Protein AF-A0AAU0UB97-F1 (afdb_monomer)

Mean predicted aligned error: 8.9 Å

Solvent-accessible surface area (backbone atoms only — not comparable to full-atom values): 19562 Å² total; per-residue (Å²): 111,82,66,63,48,78,45,74,40,61,61,58,90,87,72,53,62,59,34,32,37,32,44,29,44,50,88,36,72,49,80,72,42,66,42,48,71,86,33,61,95,38,73,59,40,49,73,48,75,48,47,50,71,56,48,62,72,47,52,70,39,83,34,47,35,35,41,37,36,25,48,97,84,44,81,77,49,66,53,75,77,44,80,42,80,45,78,84,65,42,38,34,43,64,57,91,59,76,65,52,78,47,26,81,66,46,61,45,52,43,38,32,53,64,51,94,59,90,81,73,52,76,31,38,28,45,51,73,20,44,82,36,45,33,45,33,38,37,67,58,53,74,54,56,49,63,64,27,32,40,35,37,28,57,53,88,48,88,71,54,58,74,46,72,36,44,66,66,51,58,76,66,61,53,65,43,77,42,82,42,53,29,77,65,60,54,70,76,56,55,90,56,64,36,45,28,33,38,35,27,36,33,90,94,49,94,43,66,28,26,33,41,72,26,68,27,45,47,31,48,46,64,64,22,44,21,18,78,84,40,36,68,50,46,38,62,79,36,38,46,102,82,40,34,36,40,82,77,42,38,96,80,71,58,85,71,44,47,47,42,34,36,71,63,50,46,76,66,50,72,70,25,38,38,40,40,42,38,41,19,15,57,23,81,68,75,60,59,76,35,72,74,18,48,49,76,50,76,48,68,38,44,80,71,28,66,80,68,20,51,78,46,77,44,53,36,65,30,54,54,64,31,36,48,14,24,35,38,36,34,40,35,35,38,52,99,74,41,66,33,63,33,38,73,24,76,35,36,34,44,49,67,75,79,73,82,79,131

Sequence (358 aa):
MTPMVRVDIPAYTHAEAGDAITLLWGSVALPEYRLTAAELGQAVLFSMAVAYPSLVQAGDGKIEVRYEVRREGQLLATSPSLEVQVFLTVPGPQDDSPHTLINEALAAPVIKGRSDNANRQDNVLDEDDYLLSADTVIAWRGGFKRCDLINLFWGASTVPVVRPINQNDVDTATDLLICLPNRVITAEGVCKPVSVRYTVTHAGNPNTSYSPSQPVKLVSKGQLPGGETGLGAPLFIQANAYCTLEPAGSPDGSPNGTAVHINPYRNMQVGDVIQLSFTGFDAMSGGDPVVAASDRQEQVVSDNDLLKGCRFMIAHTCLMAIQRGRAEARYEVINTHGQASSLKAGTYVDMRTPAPGC

Nearest PDB structures (foldseek):
  5uv8-assembly1_A  TM=3.388E-01  e=2.579E-04  Homo sapiens
  6nmy-assembly1_F  TM=3.466E-01  e=1.394E-03  Homo sapiens
  6nmy-assembly2_M  TM=3.525E-01  e=1.633E-03  Homo sapiens
  1adq-assembly1_A  TM=3.099E-01  e=5.898E-02  Homo sapiens
  5tz8-assembly1_B  TM=2.195E-01  e=2.674E-02  Staphylococcus aureus

Secondary structure (DSSP, 8-state):
---EEEEEEE--TT--TT-EEEEEETTEEPPPEE--TTTTTSSEEEEEEEEHHHHHHH-SEEEEEEEEEEETTEEEEEPPPEEEEE----SSS--S-TTSSS-TTSPPPEEE--SSSS---TTEE-TTTTTS-EEEEE---TT--TT-EEEEEETT-SS-EEEE--HHHHHH--PEEEEE-HHHHGGG-SSSPEEEEEEEE-TT----EEPPPEEEEE--GGGSTTGGG-BPPPEETT--TTSEE-TT--TT---S-EEEEE---TT--TT-EEEEEEEEESSSSS--EEEEEEEEEEEE--TTHHHH-EEEEE-HHHHHHHSEEEEEEEEEEE-SS-EEEBPPEEEEEE-PPPPPP-

pLDDT: mean 90.78, std 10.5, range [34.88, 98.56]

Foldseek 3Di:
DFDKDKDFAFDDPPDDFQKWKWKDWAPDIDDIDTFHPVLPPDRTSDIDIHTPVSVVVNPAAWIWIKMFIDHPNHTPDIGDTDIDGGDQAAQFDGQPCVVDLARAQWAAKWKFFDAPDPDTDIQEQAARRLQFKIKIKTAFGPRHDAQKWKFKDKAPDPHGQIDGDHPVCVVVSGIDIGTGGSVRSPPVDQPFFIWMWIWIDHPPRPHIHTHDIDTHHYYHQQQAWQGPNFAEAWDFPQQPPQQEDECCSDPVSDNWATKTWGAQGRNDDFFKKKKKWKWAALAAPDHDTQPQLIDIDIDGDDPVCNHGNDIDGRGSRSLVSSQWYKMKMWMKIADPRGIGIYDIDMGTGHYDDPDPDD

Radius of gyration: 37.66 Å; Cα contacts (8 Å, |Δi|>4): 835; chains: 1; bounding box: 81×35×120 Å

Structure (mmCIF, N/CA/C/O backbone):
data_AF-A0AAU0UB97-F1
#
_entry.id   AF-A0AAU0UB97-F1
#
loop_
_atom_site.group_PDB
_atom_site.id
_atom_site.type_symbol
_atom_site.label_atom_id
_atom_site.label_alt_id
_atom_site.label_comp_id
_atom_site.label_asym_id
_atom_site.label_entity_id
_atom_site.label_seq_id
_atom_site.pdbx_PDB_ins_code
_atom_site.Cartn_x
_atom_site.Cartn_y
_atom_site.Cartn_z
_atom_site.occupancy
_atom_site.B_iso_or_equiv
_atom_site.auth_seq_id
_atom_site.auth_comp_id
_atom_site.auth_asym_id
_atom_site.auth_atom_id
_atom_site.pdbx_PDB_model_num
ATOM 1 N N . MET A 1 1 ? -15.046 13.504 21.225 1.00 46.84 1 MET A N 1
ATOM 2 C CA . MET A 1 1 ? -16.070 13.257 22.266 1.00 46.84 1 MET A CA 1
ATOM 3 C C . MET A 1 1 ? -15.514 12.192 23.191 1.00 46.84 1 MET A C 1
ATOM 5 O O . MET A 1 1 ? -14.943 11.235 22.689 1.00 46.84 1 MET A O 1
ATOM 9 N N . THR A 1 2 ? -15.602 12.368 24.506 1.00 59.00 2 THR A N 1
ATOM 10 C CA . THR A 1 2 ? -15.169 11.335 25.460 1.00 59.00 2 THR A CA 1
ATOM 11 C C . THR A 1 2 ? -16.243 10.245 25.518 1.00 59.00 2 THR A C 1
ATOM 13 O O . THR A 1 2 ? -17.420 10.604 25.623 1.00 59.00 2 THR A O 1
ATOM 16 N N . PRO A 1 3 ? -15.893 8.950 25.427 1.00 68.44 3 PRO A N 1
ATOM 17 C CA . PRO A 1 3 ? -16.876 7.879 25.546 1.00 68.44 3 PRO A CA 1
ATOM 18 C C . PRO A 1 3 ? -17.601 7.966 26.898 1.00 68.44 3 PRO A C 1
ATOM 20 O O . PRO A 1 3 ? -16.989 8.231 27.935 1.00 68.44 3 PRO A O 1
ATOM 23 N N . MET A 1 4 ? -18.921 7.786 26.878 1.00 81.25 4 MET A N 1
ATOM 24 C CA . MET A 1 4 ? -19.778 7.803 28.064 1.00 81.25 4 MET A CA 1
ATOM 25 C C . MET A 1 4 ? -20.825 6.700 27.961 1.00 81.25 4 MET A C 1
ATOM 27 O O . MET A 1 4 ? -21.305 6.399 26.867 1.00 81.25 4 MET A O 1
ATOM 31 N N . VAL A 1 5 ? -21.192 6.122 29.101 1.00 89.38 5 VAL A N 1
ATOM 32 C CA . VAL A 1 5 ? -22.284 5.147 29.181 1.00 89.38 5 VAL A CA 1
ATOM 33 C C . VAL A 1 5 ? -23.514 5.845 29.732 1.00 89.38 5 VAL A C 1
ATOM 35 O O . VAL A 1 5 ? -23.455 6.474 30.785 1.00 89.38 5 VAL A O 1
ATOM 38 N N . ARG A 1 6 ? -24.636 5.741 29.024 1.00 92.38 6 ARG A N 1
ATOM 39 C CA . ARG A 1 6 ? -25.922 6.242 29.505 1.00 92.38 6 ARG A CA 1
ATOM 40 C C . ARG A 1 6 ? -26.617 5.158 30.328 1.00 92.38 6 ARG A C 1
ATOM 42 O O . ARG A 1 6 ? -26.777 4.039 29.847 1.00 92.38 6 ARG A O 1
ATOM 49 N N . VAL A 1 7 ? -27.051 5.509 31.533 1.00 93.50 7 VAL A N 1
ATOM 50 C CA . VAL A 1 7 ? -27.834 4.655 32.430 1.00 93.50 7 VAL A CA 1
ATOM 51 C C . VAL A 1 7 ? -29.180 5.316 32.682 1.00 93.50 7 VAL A C 1
ATOM 53 O O . VAL A 1 7 ? -29.240 6.429 33.201 1.00 93.50 7 VAL A O 1
ATOM 56 N N . ASP A 1 8 ? -30.253 4.630 32.309 1.00 94.06 8 ASP A N 1
ATOM 57 C CA . ASP A 1 8 ? -31.618 5.118 32.481 1.00 94.06 8 ASP A CA 1
ATOM 58 C C . ASP A 1 8 ? -32.194 4.618 33.805 1.00 94.06 8 ASP A C 1
ATOM 60 O O . ASP A 1 8 ? -32.169 3.421 34.095 1.00 94.06 8 ASP A O 1
ATOM 64 N N . ILE A 1 9 ? -32.715 5.547 34.605 1.00 92.88 9 ILE A N 1
ATOM 65 C CA . ILE A 1 9 ? -33.385 5.253 35.867 1.00 92.88 9 ILE A CA 1
ATOM 66 C C . ILE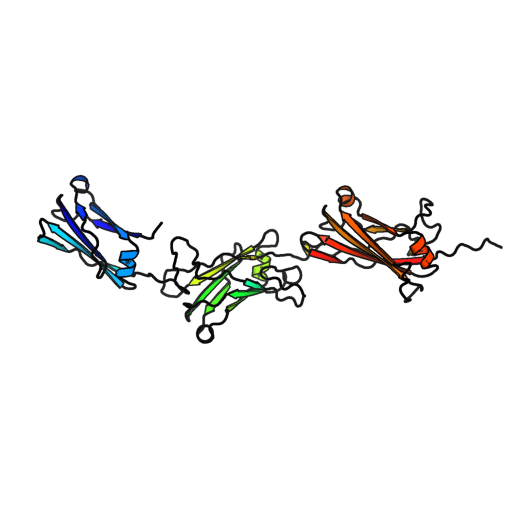 A 1 9 ? -34.895 5.194 35.602 1.00 92.88 9 ILE A C 1
ATOM 68 O O . ILE A 1 9 ? -35.497 6.217 35.252 1.00 92.88 9 ILE A O 1
ATOM 72 N N . PRO A 1 10 ? -35.527 4.014 35.729 1.00 93.62 10 PRO A N 1
ATOM 73 C CA . PRO A 1 10 ? -36.952 3.870 35.471 1.00 93.62 10 PRO A CA 1
ATOM 74 C C . PRO A 1 10 ? -37.792 4.524 36.573 1.00 93.62 10 PRO A C 1
ATOM 76 O O . PRO A 1 10 ? -37.318 4.767 37.686 1.00 93.62 10 PRO A O 1
ATOM 79 N N . ALA A 1 11 ? -39.072 4.756 36.278 1.00 91.19 11 ALA A N 1
ATOM 80 C CA . ALA A 1 11 ? -40.049 5.100 37.303 1.00 91.19 11 ALA A CA 1
ATOM 81 C C . ALA A 1 11 ? -40.084 4.051 38.418 1.00 91.19 11 ALA A C 1
ATOM 83 O O . ALA A 1 11 ? -40.103 2.846 38.159 1.00 91.19 11 ALA A O 1
ATOM 84 N N . TYR A 1 12 ? -40.139 4.521 39.661 1.00 89.94 12 TYR A N 1
ATOM 85 C CA . TYR A 1 12 ? -40.284 3.679 40.841 1.00 89.94 12 TYR A CA 1
ATOM 86 C C . TYR A 1 12 ? -41.446 4.157 41.711 1.00 89.94 12 TYR A C 1
ATOM 88 O O . TYR A 1 12 ? -41.900 5.302 41.635 1.00 89.94 12 TYR A O 1
ATOM 96 N N . THR A 1 13 ? -41.968 3.244 42.525 1.00 87.94 13 THR A N 1
ATOM 97 C CA . THR A 1 13 ? -43.124 3.504 43.383 1.00 87.94 13 THR A CA 1
ATOM 98 C C . THR A 1 13 ? -42.812 4.618 44.381 1.00 87.94 13 THR A C 1
ATOM 100 O O . THR A 1 13 ? -41.771 4.585 45.029 1.00 87.94 13 THR A O 1
ATOM 103 N N . HIS A 1 14 ? -43.732 5.575 44.532 1.00 89.06 14 HIS A N 1
ATOM 104 C CA . HIS A 1 14 ? -43.593 6.727 45.437 1.00 89.06 14 HIS A CA 1
ATOM 105 C C . HIS A 1 14 ? -42.415 7.671 45.121 1.00 89.06 14 HIS A C 1
ATOM 107 O O . HIS A 1 14 ? -41.927 8.358 46.020 1.00 89.06 14 HIS A O 1
ATOM 113 N N . ALA A 1 15 ? -41.973 7.725 43.858 1.00 91.19 15 ALA A N 1
ATOM 114 C CA . ALA A 1 15 ? -41.027 8.741 43.406 1.00 91.19 15 ALA A CA 1
ATOM 115 C C . ALA A 1 15 ? -41.579 10.154 43.647 1.00 91.19 15 ALA A C 1
ATOM 117 O O . ALA A 1 15 ? -42.704 10.464 43.245 1.00 91.19 15 ALA A O 1
ATOM 118 N N . GLU A 1 16 ? -40.778 11.012 44.277 1.00 93.50 16 GLU A N 1
ATOM 119 C CA . GLU A 1 16 ? -41.124 12.410 44.537 1.00 93.50 16 GLU A CA 1
ATOM 120 C C . GLU A 1 16 ? -39.994 13.354 44.124 1.00 93.50 16 GLU A C 1
ATOM 122 O O . GLU A 1 16 ? -38.816 12.994 44.074 1.00 93.50 16 GLU A O 1
ATOM 127 N N . ALA A 1 17 ? -40.365 14.602 43.835 1.00 93.25 17 ALA A N 1
ATOM 128 C CA . ALA A 1 17 ? -39.394 15.649 43.565 1.00 93.25 17 ALA A CA 1
ATOM 129 C C . ALA A 1 17 ? -38.537 15.887 44.818 1.00 93.25 17 ALA A C 1
ATOM 131 O O . ALA A 1 17 ? -39.060 16.026 45.921 1.00 93.25 17 ALA A O 1
ATOM 132 N N . GLY A 1 18 ? -37.220 15.961 44.636 1.00 92.94 18 GLY A N 1
ATOM 133 C CA . GLY A 1 18 ? -36.245 16.082 45.717 1.00 92.94 18 GLY A CA 1
ATOM 134 C C . GLY A 1 18 ? -35.620 14.760 46.165 1.00 92.94 18 GLY A C 1
ATOM 135 O O . GLY A 1 18 ? -34.632 14.810 46.905 1.00 92.94 18 GLY A O 1
ATOM 136 N N . ASP A 1 19 ? -36.121 13.612 45.690 1.00 95.25 19 ASP A N 1
ATOM 137 C CA . ASP A 1 19 ? -35.450 12.323 45.868 1.00 95.25 19 ASP A CA 1
ATOM 138 C C . ASP A 1 19 ? -34.029 12.383 45.294 1.00 95.25 19 ASP A C 1
ATOM 140 O O . ASP A 1 19 ? -33.804 12.802 44.156 1.00 95.25 19 ASP A O 1
ATOM 144 N N . ALA A 1 20 ? -33.069 11.967 46.110 1.00 95.69 20 ALA A N 1
ATOM 145 C CA . ALA A 1 20 ? -31.654 11.904 45.799 1.00 95.69 20 ALA A CA 1
ATOM 146 C C . ALA A 1 20 ? -31.294 10.506 45.285 1.00 95.69 20 ALA A C 1
ATOM 148 O O . ALA A 1 20 ? -31.381 9.525 46.022 1.00 95.69 20 ALA A O 1
ATOM 149 N N . ILE A 1 21 ? -30.876 10.419 44.027 1.00 95.62 21 ILE A N 1
ATOM 150 C CA . ILE A 1 21 ? -30.473 9.181 43.367 1.00 95.62 21 ILE A CA 1
ATOM 151 C C . ILE A 1 21 ? -28.952 9.145 43.262 1.00 95.62 21 ILE A C 1
ATOM 153 O O . ILE A 1 21 ? -28.336 10.038 42.679 1.00 95.62 21 ILE A O 1
ATOM 157 N N . THR A 1 22 ? -28.348 8.074 43.769 1.00 96.38 22 THR A N 1
ATOM 158 C CA . THR A 1 22 ? -26.915 7.800 43.621 1.00 96.38 22 THR A CA 1
ATOM 159 C C . THR A 1 22 ? -26.734 6.524 42.811 1.00 96.38 22 THR A C 1
ATOM 161 O O . THR A 1 22 ? -27.138 5.450 43.257 1.00 96.38 22 THR A O 1
ATOM 164 N N . LEU A 1 23 ? -26.106 6.624 41.637 1.00 96.38 23 LEU A N 1
ATOM 165 C CA . LEU A 1 23 ? -25.700 5.453 40.859 1.00 96.38 23 LEU A CA 1
ATOM 166 C C . LEU A 1 23 ? -24.385 4.891 41.409 1.00 96.38 23 LEU A C 1
ATOM 168 O O . LEU A 1 23 ? -23.393 5.606 41.540 1.00 96.38 23 LEU A O 1
ATOM 172 N N . LEU A 1 24 ? -24.390 3.597 41.695 1.00 95.69 24 LEU A N 1
ATOM 173 C CA . LEU A 1 24 ? -23.240 2.797 42.082 1.00 95.69 24 LEU A CA 1
ATOM 174 C C . LEU A 1 24 ? -22.812 1.969 40.867 1.00 95.69 24 LEU A C 1
ATOM 176 O O . LEU A 1 24 ? -23.553 1.103 40.403 1.00 95.69 24 LEU A O 1
ATOM 180 N N . TRP A 1 25 ? -21.622 2.252 40.347 1.00 95.50 25 TRP A N 1
ATOM 181 C CA . TRP A 1 25 ? -20.981 1.517 39.263 1.00 95.50 25 TRP A CA 1
ATOM 182 C C . TRP A 1 25 ? -19.794 0.737 39.841 1.00 95.50 25 TRP A C 1
ATOM 184 O O . TRP A 1 25 ? -18.694 1.267 40.011 1.00 95.50 25 TRP A O 1
ATOM 194 N N . GLY A 1 26 ? -20.030 -0.517 40.221 1.00 93.44 26 GLY A N 1
ATOM 195 C CA . GLY A 1 26 ? -19.083 -1.317 40.990 1.00 93.44 26 GLY A CA 1
ATOM 196 C C . GLY A 1 26 ? -18.785 -0.671 42.342 1.00 93.44 26 GLY A C 1
ATOM 197 O O . GLY A 1 26 ? -19.680 -0.449 43.155 1.00 93.44 26 GLY A O 1
ATOM 198 N N . SER A 1 27 ? -17.513 -0.349 42.580 1.00 90.81 27 SER A N 1
ATOM 199 C CA . SER A 1 27 ? -17.057 0.364 43.780 1.00 90.81 27 SER A CA 1
ATOM 200 C C . SER A 1 27 ? -17.180 1.891 43.682 1.00 90.81 27 SER A C 1
ATOM 202 O O . SER A 1 27 ? -16.911 2.586 44.662 1.00 90.81 27 SER A O 1
ATOM 204 N N . VAL A 1 28 ? -17.568 2.429 42.521 1.00 95.31 28 VAL A N 1
ATOM 205 C CA . VAL A 1 28 ? -17.603 3.872 42.258 1.00 95.31 28 VAL A CA 1
ATOM 206 C C . VAL A 1 28 ? -19.017 4.408 42.442 1.00 95.31 28 VAL A C 1
ATOM 208 O O . VAL A 1 28 ? -19.932 4.046 41.707 1.00 95.31 28 VAL A O 1
ATOM 211 N N . ALA A 1 29 ? -19.193 5.317 43.399 1.00 95.31 29 ALA A N 1
ATOM 212 C CA . ALA A 1 29 ? -20.420 6.094 43.538 1.00 95.31 29 ALA A CA 1
ATOM 213 C C . ALA A 1 29 ? -20.332 7.365 42.685 1.00 95.31 29 ALA A C 1
ATOM 215 O O . ALA A 1 29 ? -19.397 8.155 42.830 1.00 95.31 29 ALA A O 1
ATOM 216 N N . LEU A 1 30 ? -21.300 7.563 41.793 1.00 94.81 30 LEU A N 1
ATOM 217 C CA . LEU A 1 30 ? -21.414 8.786 41.005 1.00 94.81 30 LEU A CA 1
ATOM 218 C C . LEU A 1 30 ? -22.011 9.933 41.840 1.00 94.81 30 LEU A C 1
ATOM 220 O O . LEU A 1 30 ? -22.642 9.680 42.870 1.00 94.81 30 LEU A O 1
ATOM 224 N N . PRO A 1 31 ? -21.848 11.198 41.399 1.00 93.44 31 PRO A N 1
ATOM 225 C CA . PRO A 1 31 ? -22.514 12.332 42.027 1.00 93.44 31 PRO A CA 1
ATOM 226 C C . PRO A 1 31 ? -24.026 12.120 42.143 1.00 93.44 31 PRO A C 1
ATOM 228 O O . PRO A 1 31 ? -24.672 11.632 41.215 1.00 93.44 31 PRO A O 1
ATOM 231 N N . GLU A 1 32 ? -24.571 12.509 43.293 1.00 93.81 32 GLU A N 1
ATOM 232 C CA . GLU A 1 32 ? -26.003 12.450 43.571 1.00 93.81 32 GLU A CA 1
ATOM 233 C C . GLU A 1 32 ? -26.780 13.345 42.599 1.00 93.81 32 GLU A C 1
ATOM 235 O O . GLU A 1 32 ? -26.427 14.508 42.382 1.00 93.81 32 GLU A O 1
ATOM 240 N N . TYR A 1 33 ? -27.861 12.806 42.043 1.00 94.38 33 TYR A N 1
ATOM 241 C CA . TYR A 1 33 ? -28.820 13.548 41.238 1.00 94.38 33 TYR A CA 1
ATOM 242 C C . TYR A 1 33 ? -30.126 13.733 42.010 1.00 94.38 33 TYR A C 1
ATOM 244 O O . TYR A 1 33 ? -30.626 12.782 42.604 1.00 94.38 33 TYR A O 1
ATOM 252 N N . ARG A 1 34 ? -30.703 14.938 41.992 1.00 94.69 34 ARG A N 1
ATOM 253 C CA . ARG A 1 34 ? -31.988 15.216 42.650 1.00 94.69 34 ARG A CA 1
ATOM 254 C C . ARG A 1 34 ? -33.101 15.290 41.620 1.00 94.69 34 ARG A C 1
ATOM 256 O O . ARG A 1 34 ? -33.054 16.163 40.758 1.00 94.69 34 ARG A O 1
ATOM 263 N N . LEU A 1 35 ? -34.101 14.420 41.758 1.00 93.50 35 LEU A N 1
ATOM 264 C CA . LEU A 1 35 ? -35.271 14.421 40.884 1.00 93.50 35 LEU A CA 1
ATOM 265 C C . LEU A 1 35 ? -36.023 15.748 40.959 1.00 93.50 35 LEU A C 1
ATOM 267 O O . LEU A 1 35 ? -36.230 16.322 42.031 1.00 93.50 35 LEU A O 1
ATOM 271 N N . THR A 1 36 ? -36.498 16.200 39.811 1.00 93.12 36 THR A N 1
ATOM 272 C CA . THR A 1 36 ? -37.327 17.391 39.660 1.00 93.12 36 THR A CA 1
ATOM 273 C C . THR A 1 36 ? -38.787 17.010 39.425 1.00 93.12 36 THR A C 1
ATOM 275 O O . THR A 1 36 ? -39.111 15.910 38.984 1.00 93.12 36 THR A O 1
ATOM 278 N N . ALA A 1 37 ? -39.710 17.942 39.673 1.00 91.19 37 ALA A N 1
ATOM 279 C CA . ALA A 1 37 ? -41.134 17.694 39.436 1.00 91.19 37 ALA A CA 1
ATOM 280 C C . ALA A 1 37 ? -41.473 17.431 37.953 1.00 91.19 37 ALA A C 1
ATOM 282 O O . ALA A 1 37 ? -42.480 16.792 37.669 1.00 91.19 37 ALA A O 1
ATOM 283 N N . ALA A 1 38 ? -40.643 17.907 37.015 1.00 88.94 38 ALA A N 1
ATOM 284 C CA . ALA A 1 38 ? -40.850 17.737 35.574 1.00 88.94 38 ALA A CA 1
ATOM 285 C C . ALA A 1 38 ? -40.559 16.307 35.076 1.00 88.94 38 ALA A C 1
ATOM 287 O O . ALA A 1 38 ? -41.031 15.908 34.011 1.00 88.94 38 ALA A O 1
ATOM 288 N N . GLU A 1 39 ? -39.778 15.547 35.839 1.00 89.00 39 GLU A N 1
ATOM 289 C CA . GLU A 1 39 ? -39.360 14.180 35.512 1.00 89.00 39 GLU A CA 1
ATOM 290 C C . GLU A 1 39 ? -40.368 13.134 35.995 1.00 89.00 39 GLU A C 1
ATOM 292 O O . GLU A 1 39 ? -40.407 12.010 35.494 1.00 89.00 39 GLU A O 1
ATOM 297 N N . LEU A 1 40 ? -41.227 13.506 36.946 1.00 88.62 40 LEU A N 1
ATOM 298 C CA . LEU A 1 40 ? -42.250 12.626 37.494 1.00 88.62 40 LEU A CA 1
ATOM 299 C C . LEU A 1 40 ? -43.313 12.271 36.444 1.00 88.62 40 LEU A C 1
ATOM 301 O O . LEU A 1 40 ? -43.688 13.077 35.594 1.00 88.62 40 LEU A O 1
ATOM 305 N N . GLY A 1 41 ? -43.829 11.043 36.527 1.00 81.62 41 GLY A N 1
ATOM 306 C CA . GLY A 1 41 ? -44.851 10.527 35.608 1.00 81.62 41 GLY A CA 1
ATOM 307 C C . GLY A 1 41 ? -44.316 10.041 34.256 1.00 81.62 41 GLY A C 1
ATOM 308 O O . GLY A 1 41 ? -45.098 9.551 33.442 1.00 81.62 41 GLY A O 1
ATOM 309 N N . GLN A 1 42 ? -43.004 10.130 34.017 1.00 85.19 42 GLN A N 1
ATOM 310 C CA . GLN A 1 42 ? -42.343 9.556 32.843 1.00 85.19 42 GLN A CA 1
ATOM 311 C C . GLN A 1 42 ? -41.926 8.100 33.095 1.00 85.19 42 GLN A C 1
ATOM 313 O O . GLN A 1 42 ? -41.690 7.708 34.233 1.00 85.19 42 GLN A O 1
ATOM 318 N N . ALA A 1 43 ? -41.810 7.285 32.039 1.00 84.88 43 ALA A N 1
ATOM 319 C CA . ALA A 1 43 ? -41.368 5.888 32.164 1.00 84.88 43 ALA A CA 1
ATOM 320 C C . ALA A 1 43 ? -39.884 5.768 32.569 1.00 84.88 43 ALA A C 1
ATOM 322 O O . ALA A 1 43 ? -39.514 4.881 33.337 1.00 84.88 43 ALA A O 1
ATOM 323 N N . VAL A 1 44 ? -39.056 6.686 32.066 1.00 89.31 44 VAL A N 1
ATOM 324 C CA . VAL A 1 44 ? -37.677 6.921 32.502 1.00 89.31 44 VAL A CA 1
ATOM 325 C C . VAL A 1 44 ? -37.683 8.274 33.187 1.00 89.31 44 VAL A C 1
ATOM 327 O O . VAL A 1 44 ? -38.009 9.268 32.546 1.00 89.31 44 VAL A O 1
ATOM 330 N N . LEU A 1 45 ? -37.367 8.301 34.479 1.00 89.06 45 LEU A N 1
ATOM 331 C CA . LEU A 1 45 ? -37.366 9.546 35.246 1.00 89.06 45 LEU A CA 1
ATOM 332 C C . LEU A 1 45 ? -36.139 10.384 34.896 1.00 89.06 45 LEU A C 1
ATOM 334 O O . LEU A 1 45 ? -36.240 11.591 34.736 1.00 89.06 45 LEU A O 1
ATOM 338 N N . PHE A 1 46 ? -34.978 9.741 34.759 1.00 88.69 46 PHE A N 1
ATOM 339 C CA . PHE A 1 46 ? -33.726 10.437 34.495 1.00 88.69 46 PHE A CA 1
ATOM 340 C C . PHE A 1 46 ? -32.695 9.525 33.824 1.00 88.69 46 PHE A C 1
ATOM 342 O O . PHE A 1 46 ? -32.724 8.305 33.984 1.00 88.69 46 PHE A O 1
ATOM 349 N N . SER A 1 47 ? -31.755 10.128 33.099 1.00 91.31 47 SER A N 1
ATOM 350 C CA . SER A 1 47 ? -30.646 9.441 32.440 1.00 91.31 47 SER A CA 1
ATOM 351 C C . SER A 1 47 ? -29.313 9.973 32.955 1.00 91.31 47 SER A C 1
ATOM 353 O O . SER A 1 47 ? -28.965 11.129 32.726 1.00 91.31 47 SER A O 1
ATOM 355 N N . MET A 1 48 ? -28.535 9.113 33.605 1.00 90.81 48 MET A N 1
ATOM 356 C CA . MET A 1 48 ? -27.195 9.432 34.087 1.00 90.81 48 MET A CA 1
ATOM 357 C C . MET A 1 48 ? -26.150 9.106 33.022 1.00 90.81 48 MET A C 1
ATOM 359 O O . MET A 1 48 ? -26.180 8.033 32.423 1.00 90.81 48 MET A O 1
ATOM 363 N N . ALA A 1 49 ? -25.196 10.010 32.808 1.00 91.12 49 ALA A N 1
ATOM 364 C CA . ALA A 1 49 ? -24.018 9.742 31.991 1.00 91.12 49 ALA A CA 1
ATOM 365 C C . ALA A 1 49 ? -22.843 9.338 32.891 1.00 91.12 49 ALA A C 1
ATOM 367 O O . ALA A 1 49 ? -22.355 10.137 33.691 1.00 91.12 49 ALA A O 1
ATOM 368 N N . VAL A 1 50 ? -22.371 8.102 32.746 1.00 91.19 50 VAL A N 1
ATOM 369 C CA . VAL A 1 50 ? -21.159 7.603 33.396 1.00 91.19 50 VAL A CA 1
ATOM 370 C C . VAL A 1 50 ? -19.967 7.979 32.528 1.00 91.19 50 VAL A C 1
ATOM 372 O O . VAL A 1 50 ? -19.812 7.489 31.406 1.00 91.19 50 VAL A O 1
ATOM 375 N N . ALA A 1 51 ? -19.145 8.894 33.033 1.00 88.94 51 ALA A N 1
ATOM 376 C CA . ALA A 1 51 ? -17.971 9.379 32.325 1.00 88.94 51 ALA A CA 1
ATOM 377 C C . ALA A 1 51 ? -16.841 8.338 32.333 1.00 88.94 51 ALA A C 1
ATOM 379 O O . ALA A 1 51 ? -16.674 7.592 33.299 1.00 88.94 51 ALA A O 1
ATOM 380 N N . TYR A 1 52 ? -16.013 8.347 31.286 1.00 86.12 52 TYR A N 1
ATOM 381 C CA . TYR A 1 52 ? -14.874 7.435 31.146 1.00 86.12 52 TYR A CA 1
ATOM 382 C C . TYR A 1 52 ? -13.956 7.335 32.384 1.00 86.12 52 TYR A C 1
ATOM 384 O O . TYR A 1 52 ? -13.627 6.212 32.757 1.00 86.12 52 TYR A O 1
ATOM 392 N N . PRO A 1 53 ? -13.599 8.425 33.102 1.00 87.69 53 PRO A N 1
ATOM 393 C CA . PRO A 1 53 ? -12.779 8.310 34.312 1.00 87.69 53 PRO A CA 1
ATOM 394 C C . PRO A 1 53 ? -13.410 7.441 35.409 1.00 87.69 53 PRO A C 1
ATOM 396 O O . PRO A 1 53 ? -12.700 6.698 36.082 1.00 87.69 53 PRO A O 1
ATOM 399 N N . SER A 1 54 ? -14.738 7.484 35.564 1.00 90.06 54 SER A N 1
ATOM 400 C CA . SER A 1 54 ? -15.461 6.632 36.516 1.00 90.06 54 SER A CA 1
ATOM 401 C C . SER A 1 54 ? -15.441 5.165 36.089 1.00 90.06 54 SER A C 1
ATOM 403 O O . SER A 1 54 ? -15.306 4.290 36.939 1.00 90.06 54 SER A O 1
ATOM 405 N N . LEU A 1 55 ? -15.517 4.893 34.779 1.00 89.44 55 LEU A N 1
ATOM 406 C CA . LEU A 1 55 ? -15.374 3.537 34.239 1.00 89.44 55 LEU A CA 1
ATOM 407 C C . LEU A 1 55 ? -13.967 2.992 34.512 1.00 89.44 55 LEU A C 1
ATOM 409 O O . LEU A 1 55 ? -13.831 1.895 35.041 1.00 89.44 55 LEU A O 1
ATOM 413 N N . VAL A 1 56 ? -12.930 3.790 34.234 1.00 88.75 56 VAL A N 1
ATOM 414 C CA . VAL A 1 56 ? -11.527 3.434 34.506 1.00 88.75 56 VAL A CA 1
ATOM 415 C C . VAL A 1 56 ? -11.295 3.150 35.987 1.00 88.75 56 VAL A C 1
ATOM 417 O O . VAL A 1 56 ? -10.637 2.169 36.322 1.00 88.75 56 VAL A O 1
ATOM 420 N N . GLN A 1 57 ? -11.862 3.967 36.875 1.00 90.75 57 GLN A N 1
ATOM 421 C CA . GLN A 1 57 ? -11.751 3.761 38.318 1.00 90.75 57 GLN A CA 1
ATOM 422 C C . GLN A 1 57 ? -12.440 2.469 38.784 1.00 90.75 57 GLN A C 1
ATOM 424 O O . GLN A 1 57 ? -11.932 1.805 39.687 1.00 90.75 57 GLN A O 1
ATOM 429 N N . ALA A 1 58 ? -13.578 2.112 38.185 1.00 91.12 58 ALA A N 1
ATOM 430 C CA . ALA A 1 58 ? -14.289 0.875 38.502 1.00 91.12 58 ALA A CA 1
ATOM 431 C C . ALA A 1 58 ? -13.583 -0.380 37.966 1.00 91.12 58 ALA A C 1
ATOM 433 O O . ALA A 1 58 ? -13.756 -1.464 38.522 1.00 91.12 58 ALA A O 1
ATOM 434 N N . GLY A 1 59 ? -12.760 -0.219 36.931 1.00 90.00 59 GLY A N 1
ATOM 435 C CA . GLY A 1 59 ? -11.946 -1.278 36.355 1.00 90.00 59 GLY A CA 1
ATOM 436 C C . GLY A 1 59 ? -12.655 -2.090 35.274 1.00 90.00 59 GLY A C 1
ATOM 437 O O . GLY A 1 59 ? -13.765 -1.784 34.838 1.00 90.00 59 GLY A O 1
ATOM 438 N N . ASP A 1 60 ? -11.947 -3.119 34.814 1.00 90.62 60 ASP A N 1
ATOM 439 C CA . ASP A 1 60 ? -12.368 -4.000 33.727 1.00 90.62 60 ASP A CA 1
ATOM 440 C C . ASP A 1 60 ? -13.064 -5.260 34.261 1.00 90.62 60 ASP A C 1
ATOM 442 O O . ASP A 1 60 ? -12.773 -5.710 35.373 1.00 90.62 60 ASP A O 1
ATOM 446 N N . GLY A 1 61 ? -13.939 -5.877 33.464 1.00 91.12 61 GLY A N 1
ATOM 447 C CA . GLY A 1 61 ? -14.587 -7.137 33.835 1.00 91.12 61 GLY A CA 1
ATOM 448 C C . GLY A 1 61 ? -16.078 -7.022 34.157 1.00 91.12 61 GLY A C 1
ATOM 449 O O . GLY A 1 61 ? -16.787 -6.158 33.647 1.00 91.12 61 GLY A O 1
ATOM 450 N N . LYS A 1 62 ? -16.577 -7.945 34.983 1.00 94.25 62 LYS A N 1
ATOM 451 C CA . LYS A 1 62 ? -17.975 -7.960 35.431 1.00 94.25 62 LYS A CA 1
ATOM 452 C C . LYS A 1 62 ? -18.183 -6.903 36.509 1.00 94.25 62 LYS A C 1
ATOM 454 O O . LYS A 1 62 ? -17.653 -7.043 37.609 1.00 94.25 62 LYS A O 1
ATOM 459 N N . ILE A 1 63 ? -18.960 -5.874 36.192 1.00 95.06 63 ILE A N 1
ATOM 460 C CA . ILE A 1 63 ? -19.268 -4.766 37.091 1.00 95.06 63 ILE A CA 1
ATOM 461 C C . ILE A 1 63 ? -20.745 -4.799 37.464 1.00 95.06 63 ILE A C 1
ATOM 463 O O . ILE A 1 63 ? -21.623 -4.853 36.606 1.00 95.06 63 ILE A O 1
ATOM 467 N N . GLU A 1 64 ? -21.013 -4.746 38.764 1.00 95.94 64 GLU A N 1
ATOM 468 C CA . GLU A 1 64 ? -22.363 -4.621 39.300 1.00 95.94 64 GLU A CA 1
ATOM 469 C C . GLU A 1 64 ? -22.804 -3.153 39.274 1.00 95.94 64 GLU A C 1
ATOM 471 O O . GLU A 1 64 ? -22.142 -2.288 39.845 1.00 95.94 64 GLU A O 1
ATOM 476 N N . VAL A 1 65 ? -23.929 -2.869 38.628 1.00 96.25 65 VAL A N 1
ATOM 477 C CA . VAL A 1 65 ? -24.518 -1.535 38.526 1.00 96.25 65 VAL A CA 1
ATOM 478 C C . VAL A 1 65 ? -25.852 -1.526 39.260 1.00 96.25 65 VAL A C 1
ATOM 480 O O . VAL A 1 65 ? -26.726 -2.349 38.991 1.00 96.25 65 VAL A O 1
ATOM 483 N N . ARG A 1 66 ? -26.026 -0.590 40.190 1.00 96.06 66 ARG A N 1
ATOM 484 C CA . ARG A 1 66 ? -27.284 -0.384 40.923 1.00 96.06 66 ARG A CA 1
ATOM 485 C C . ARG A 1 66 ? -27.427 1.074 41.325 1.00 96.06 66 ARG A C 1
ATOM 487 O O . ARG A 1 66 ? -26.442 1.801 41.336 1.00 96.06 66 ARG A O 1
ATOM 494 N N . TYR A 1 67 ? -28.622 1.512 41.687 1.00 95.50 67 TYR A N 1
ATOM 495 C CA . TYR A 1 67 ? -28.835 2.854 42.221 1.00 95.50 67 TYR A CA 1
ATOM 496 C C . TYR A 1 67 ? -29.547 2.811 43.568 1.00 95.50 67 TYR A C 1
ATOM 498 O O . TYR A 1 67 ? -30.307 1.893 43.874 1.00 95.50 67 TYR A O 1
ATOM 506 N N . GLU A 1 68 ? -29.286 3.822 44.383 1.00 95.81 68 GLU A N 1
ATOM 507 C CA . GLU A 1 68 ? -29.931 4.027 45.673 1.00 95.81 68 GLU A CA 1
ATOM 508 C C . GLU A 1 68 ? -30.751 5.309 45.629 1.00 95.81 68 GLU A C 1
ATOM 510 O O . GLU A 1 68 ? -30.298 6.312 45.080 1.00 95.81 68 GLU A O 1
ATOM 515 N N . VAL A 1 69 ? -31.941 5.272 46.222 1.00 95.81 69 VAL A N 1
ATOM 516 C CA . VAL A 1 69 ? -32.826 6.430 46.363 1.00 95.81 69 VAL A CA 1
ATOM 517 C C . VAL A 1 69 ? -32.858 6.838 47.828 1.00 95.81 69 VAL A C 1
ATOM 519 O O . VAL A 1 69 ? -33.183 6.027 48.699 1.00 95.81 69 VAL A O 1
ATOM 522 N N . ARG A 1 70 ? -32.537 8.100 48.108 1.00 95.94 70 ARG A N 1
ATOM 523 C CA . ARG A 1 70 ? -32.586 8.704 49.439 1.00 95.94 70 ARG A CA 1
ATOM 524 C C . ARG A 1 70 ? -33.538 9.891 49.469 1.00 95.94 70 ARG A C 1
ATOM 526 O O . ARG A 1 70 ? -33.589 10.674 48.529 1.00 95.94 70 ARG A O 1
ATOM 533 N N . ARG A 1 71 ? -34.226 10.083 50.589 1.00 95.12 71 ARG A N 1
ATOM 534 C CA . ARG A 1 71 ? -35.020 11.286 50.870 1.00 95.12 71 ARG A CA 1
ATOM 535 C C . ARG A 1 71 ? -34.606 11.825 52.224 1.00 95.12 71 ARG A C 1
ATOM 537 O O . ARG A 1 71 ? -34.536 11.069 53.185 1.00 95.12 71 ARG A O 1
ATOM 544 N N . GLU A 1 72 ? -34.224 13.100 52.265 1.00 92.19 72 GLU A N 1
ATOM 545 C CA . GLU A 1 72 ? -33.716 13.755 53.485 1.00 92.19 72 GLU A CA 1
ATOM 546 C C . GLU A 1 72 ? -32.566 12.978 54.171 1.00 92.19 72 GLU A C 1
ATOM 548 O O . GLU A 1 72 ? -32.401 13.000 55.386 1.00 92.19 72 GLU A O 1
ATOM 553 N N . GLY A 1 73 ? -31.754 12.266 53.378 1.00 88.44 73 GLY A N 1
ATOM 554 C CA . GLY A 1 73 ? -30.636 11.442 53.858 1.00 88.44 73 GLY A CA 1
ATOM 555 C C . GLY A 1 73 ? -31.007 10.010 54.268 1.00 88.44 73 GLY A C 1
ATOM 556 O O . GLY A 1 73 ? -30.109 9.187 54.446 1.00 88.44 73 GLY A O 1
ATOM 557 N N . GLN A 1 74 ? -32.295 9.669 54.352 1.00 93.00 74 GLN A N 1
ATOM 558 C CA . GLN A 1 74 ? -32.757 8.311 54.637 1.00 93.00 74 GLN A CA 1
ATOM 559 C C . GLN A 1 74 ? -32.820 7.471 53.355 1.00 93.00 74 GLN A C 1
ATOM 561 O O . GLN A 1 74 ? -33.417 7.892 52.367 1.00 93.00 74 GLN A O 1
ATOM 566 N N . LEU A 1 75 ? -32.231 6.270 53.373 1.00 94.12 75 LEU A N 1
ATOM 567 C CA . LEU A 1 75 ? -32.344 5.297 52.281 1.00 94.12 75 LEU A CA 1
ATOM 568 C C . LEU A 1 75 ? -33.785 4.784 52.184 1.00 94.12 75 LEU A C 1
ATOM 570 O O . LEU A 1 75 ? -34.279 4.153 53.117 1.00 94.12 75 LEU A O 1
ATOM 574 N N . LEU A 1 76 ? -34.435 5.054 51.053 1.00 93.56 76 LEU A N 1
ATOM 575 C CA . LEU A 1 76 ? -35.787 4.587 50.752 1.00 93.56 76 LEU A CA 1
ATOM 576 C C . LEU A 1 76 ? -35.764 3.232 50.050 1.00 93.56 76 LEU A C 1
ATOM 578 O O . LEU A 1 76 ? -36.534 2.338 50.394 1.00 93.56 76 LEU A O 1
ATOM 582 N N . ALA A 1 77 ? -34.887 3.088 49.057 1.00 92.12 77 ALA A N 1
ATOM 583 C CA . ALA A 1 77 ? -34.791 1.884 48.250 1.00 92.12 77 ALA A CA 1
ATOM 584 C C . ALA A 1 77 ? -33.410 1.742 47.607 1.00 92.12 77 ALA A C 1
ATOM 586 O O . ALA A 1 77 ? -32.718 2.726 47.340 1.00 92.12 77 ALA A O 1
ATOM 587 N N . THR A 1 78 ? -33.067 0.498 47.290 1.00 94.94 78 THR A N 1
ATOM 588 C CA . THR A 1 78 ? -31.933 0.133 46.441 1.00 94.94 78 THR A CA 1
ATOM 589 C C . THR A 1 78 ? -32.479 -0.665 45.268 1.00 94.94 78 THR A C 1
ATOM 591 O O . THR A 1 78 ? -33.324 -1.545 45.455 1.00 94.94 78 THR A O 1
ATOM 594 N N . SER A 1 79 ? -32.032 -0.353 44.056 1.00 95.12 79 SER A N 1
ATOM 595 C CA . SER A 1 79 ? -32.417 -1.118 42.877 1.00 95.12 79 SER A CA 1
ATOM 596 C C . SER A 1 79 ? -31.854 -2.540 42.939 1.00 95.12 79 SER A C 1
ATOM 598 O O . SER A 1 79 ? -30.828 -2.775 43.584 1.00 95.12 79 SER A O 1
ATOM 600 N N . PRO A 1 80 ? -32.448 -3.492 42.204 1.00 94.50 80 PRO A N 1
ATOM 601 C CA . PRO A 1 80 ? -31.755 -4.725 41.876 1.00 94.50 80 PRO A CA 1
ATOM 602 C C . PRO A 1 80 ? -30.414 -4.439 41.194 1.00 94.50 80 PRO A C 1
ATOM 604 O O . PRO A 1 80 ? -30.237 -3.413 40.528 1.00 94.50 80 PRO A O 1
ATOM 607 N N . SER A 1 81 ? -29.493 -5.376 41.356 1.00 94.31 81 SER A N 1
ATOM 608 C CA . SER A 1 81 ? -28.170 -5.346 40.750 1.00 94.31 81 SER A CA 1
ATOM 609 C C . SER A 1 81 ? -28.220 -5.777 39.286 1.00 94.31 81 SER A C 1
ATOM 611 O O . SER A 1 81 ? -28.731 -6.853 38.971 1.00 94.31 81 SER A O 1
ATOM 613 N N . LEU A 1 82 ? -27.660 -4.960 38.397 1.00 94.69 82 LEU A N 1
ATOM 614 C CA . LEU A 1 82 ? -27.445 -5.280 36.988 1.00 94.69 82 LEU A CA 1
ATOM 615 C C . LEU A 1 82 ? -25.960 -5.572 36.756 1.00 94.69 82 LEU A C 1
ATOM 617 O O . LEU A 1 82 ? -25.126 -4.689 36.918 1.00 94.69 82 LEU A O 1
ATOM 621 N N . GLU A 1 83 ? -25.618 -6.795 36.359 1.00 95.31 83 GLU A N 1
ATOM 622 C CA . GLU A 1 83 ? -24.240 -7.136 35.985 1.00 95.31 83 GLU A CA 1
ATOM 623 C C . GLU A 1 83 ? -23.970 -6.720 34.531 1.00 95.31 83 GLU A C 1
ATOM 625 O O . GLU A 1 83 ? -24.672 -7.143 33.611 1.00 95.31 83 GLU A O 1
ATOM 630 N N . VAL A 1 84 ? -22.938 -5.903 34.321 1.00 93.31 84 VAL A N 1
ATOM 631 C CA . VAL A 1 84 ? -22.478 -5.454 33.003 1.00 93.31 84 VAL A CA 1
ATOM 632 C C . VAL A 1 84 ? -21.042 -5.913 32.797 1.00 93.31 84 VAL A C 1
ATOM 634 O O . VAL A 1 84 ? -20.182 -5.709 33.651 1.00 93.31 84 VAL A O 1
ATOM 637 N N . GLN A 1 85 ? -20.763 -6.520 31.646 1.00 92.88 85 GLN A N 1
ATOM 638 C CA . GLN A 1 85 ? -19.399 -6.836 31.245 1.00 92.88 85 GLN A CA 1
ATOM 639 C C . GLN A 1 85 ? -18.760 -5.598 30.602 1.00 92.88 85 GLN A C 1
ATOM 641 O O . GLN A 1 85 ? -19.181 -5.158 29.532 1.00 92.88 85 GLN A O 1
ATOM 646 N N . VAL A 1 86 ? -17.738 -5.055 31.251 1.00 91.44 86 VAL A N 1
ATOM 647 C CA . VAL A 1 86 ? -16.956 -3.908 30.789 1.00 91.44 86 VAL A CA 1
ATOM 648 C C . VAL A 1 86 ? -15.655 -4.410 30.156 1.00 91.44 86 VAL A C 1
ATOM 650 O O . VAL A 1 86 ? -15.086 -5.397 30.629 1.00 91.44 86 VAL A O 1
ATOM 653 N N . PHE A 1 87 ? -15.249 -3.751 29.063 1.00 89.75 87 PHE A N 1
ATOM 654 C CA . PHE A 1 87 ? -13.980 -3.944 28.353 1.00 89.75 87 PHE A CA 1
ATOM 655 C C . PHE A 1 87 ? -13.307 -2.587 28.126 1.00 89.75 87 PHE A C 1
ATOM 657 O O . PHE A 1 87 ? -13.665 -1.857 27.201 1.00 89.75 87 PHE A O 1
ATOM 664 N N . LEU A 1 88 ? -12.338 -2.242 28.972 1.00 88.56 88 LEU A N 1
ATOM 665 C CA . LEU A 1 88 ? -11.557 -0.996 28.891 1.00 88.56 88 LEU A CA 1
ATOM 666 C C . LEU A 1 88 ? -10.247 -1.151 28.115 1.00 88.56 88 LEU A C 1
ATOM 668 O O . LEU A 1 88 ? -9.530 -0.178 27.883 1.00 88.56 88 LEU A O 1
ATOM 672 N N . THR A 1 89 ? -9.915 -2.381 27.739 1.00 89.50 89 THR A N 1
ATOM 673 C CA . THR A 1 89 ? -8.695 -2.700 27.005 1.00 89.50 89 THR A CA 1
ATOM 674 C C . THR A 1 89 ? -8.997 -2.995 25.549 1.00 89.50 89 THR A C 1
ATOM 676 O O . THR A 1 89 ? -10.059 -3.524 25.197 1.00 89.50 89 THR A O 1
ATOM 679 N N . VAL A 1 90 ? -8.030 -2.683 24.696 1.00 92.81 90 VAL A N 1
ATOM 680 C CA . VAL A 1 90 ? -8.041 -3.068 23.288 1.00 92.81 90 VAL A CA 1
ATOM 681 C C . VAL A 1 90 ? -6.965 -4.131 23.026 1.00 92.81 90 VAL A C 1
ATOM 683 O O . VAL A 1 90 ? -5.968 -4.184 23.749 1.00 92.81 90 VAL A O 1
ATOM 686 N N . PRO A 1 91 ? -7.144 -5.019 22.034 1.00 95.50 91 PRO A N 1
ATOM 687 C CA . PRO A 1 91 ? -6.084 -5.935 21.613 1.00 95.50 91 PRO A CA 1
ATOM 688 C C . PRO A 1 91 ? -4.854 -5.182 21.081 1.00 95.50 91 PRO A C 1
ATOM 690 O O . PRO A 1 91 ? -4.995 -4.247 20.291 1.00 95.50 91 PRO A O 1
ATOM 693 N N . GLY A 1 92 ? -3.647 -5.606 21.459 1.00 94.50 92 GLY A N 1
ATOM 694 C CA . GLY A 1 92 ? -2.410 -4.890 21.136 1.00 94.50 92 GLY A CA 1
ATOM 695 C C . GLY A 1 92 ? -2.040 -3.801 22.157 1.00 94.50 92 GLY A C 1
ATOM 696 O O . GLY A 1 92 ? -2.401 -3.920 23.330 1.00 94.50 92 GLY A O 1
ATOM 697 N N . PRO A 1 93 ? -1.252 -2.781 21.763 1.00 94.69 93 PRO A N 1
ATOM 698 C CA . PRO A 1 93 ? -0.919 -1.672 22.650 1.00 94.69 93 PRO A CA 1
ATOM 699 C C . PRO A 1 93 ? -2.183 -0.917 23.060 1.00 94.69 93 PRO A C 1
ATOM 701 O O . PRO A 1 93 ? -3.101 -0.750 22.254 1.00 94.69 93 PRO A O 1
ATOM 704 N N . GLN A 1 94 ? -2.217 -0.447 24.305 1.00 92.19 94 GLN A N 1
ATOM 705 C CA . GLN A 1 94 ? -3.336 0.356 24.779 1.00 92.19 94 GLN A CA 1
ATOM 706 C C . GLN A 1 94 ? -3.391 1.690 24.028 1.00 92.19 94 GLN A C 1
ATOM 708 O O . GLN A 1 94 ? -2.358 2.271 23.703 1.00 92.19 94 GLN A O 1
ATOM 713 N N . ASP A 1 95 ? -4.609 2.141 23.750 1.00 88.56 95 ASP A N 1
ATOM 714 C CA . ASP A 1 95 ? -4.868 3.424 23.112 1.00 88.56 95 ASP A CA 1
ATOM 715 C C . ASP A 1 95 ? -4.918 4.539 24.169 1.00 88.56 95 ASP A C 1
ATOM 717 O O . ASP A 1 95 ? -5.840 4.602 24.990 1.00 88.56 95 ASP A O 1
ATOM 721 N N . ASP A 1 96 ? -3.906 5.406 24.158 1.00 82.31 96 ASP A N 1
ATOM 722 C CA . ASP A 1 96 ? -3.803 6.552 25.065 1.00 82.31 96 ASP A CA 1
ATOM 723 C C . ASP A 1 96 ? -4.739 7.709 24.658 1.00 82.31 96 ASP A C 1
ATOM 725 O O . ASP A 1 96 ? -4.969 8.631 25.443 1.00 82.31 96 ASP A O 1
ATOM 729 N N . SER A 1 97 ? -5.278 7.693 23.432 1.00 77.81 97 SER A N 1
ATOM 730 C CA . SER A 1 97 ? -6.125 8.739 22.848 1.00 77.81 97 SER A CA 1
ATOM 731 C C . SER A 1 97 ? -7.383 8.164 22.180 1.00 77.81 97 SER A C 1
ATOM 733 O O . SER A 1 97 ? -7.618 8.426 20.998 1.00 77.81 97 SER A O 1
ATOM 735 N N . PRO A 1 98 ? -8.299 7.521 22.941 1.00 74.44 98 PRO A N 1
ATOM 736 C CA . PRO A 1 98 ? -9.478 6.810 22.413 1.00 74.44 98 PRO A CA 1
ATOM 737 C C . PRO A 1 98 ? -10.587 7.741 21.874 1.00 74.44 98 PRO A C 1
ATOM 739 O O . PRO A 1 98 ? -11.782 7.442 21.910 1.00 74.44 98 PRO A O 1
ATOM 742 N N . HIS A 1 99 ? -10.219 8.945 21.448 1.00 77.75 99 HIS A N 1
ATOM 743 C CA . HIS A 1 99 ? -11.087 9.932 20.829 1.00 77.75 99 HIS A CA 1
ATOM 744 C C . HIS A 1 99 ? -11.205 9.739 19.319 1.00 77.75 99 HIS A C 1
ATOM 746 O O . HIS A 1 99 ? -12.123 10.307 18.717 1.00 77.75 99 HIS A O 1
ATOM 752 N N . THR A 1 100 ? -10.292 8.976 18.715 1.00 84.88 100 THR A N 1
ATOM 753 C CA . THR A 1 100 ? -10.366 8.564 17.316 1.00 84.88 100 THR A CA 1
ATOM 754 C C . THR A 1 100 ? -10.639 7.061 17.227 1.00 84.88 100 THR A C 1
ATOM 756 O O . THR A 1 100 ? -10.649 6.351 18.228 1.00 84.88 100 THR A O 1
ATOM 759 N N . LEU A 1 101 ? -10.954 6.576 16.025 1.00 88.94 101 LEU A N 1
ATOM 760 C CA . LEU A 1 101 ? -11.075 5.136 15.784 1.00 88.94 101 LEU A CA 1
ATOM 761 C C . LEU A 1 101 ? -9.696 4.468 15.652 1.00 88.94 101 LEU A C 1
ATOM 763 O O . LEU A 1 101 ? -9.592 3.253 15.789 1.00 88.94 101 LEU A O 1
ATOM 767 N N . ILE A 1 102 ? -8.668 5.245 15.308 1.00 94.00 102 ILE A N 1
ATOM 768 C CA . ILE A 1 102 ? -7.310 4.768 15.071 1.00 94.00 102 ILE A CA 1
ATOM 769 C C . ILE A 1 102 ? -6.602 4.716 16.417 1.00 94.00 102 ILE A C 1
ATOM 771 O O . ILE A 1 102 ? -6.641 5.682 17.157 1.00 94.00 102 ILE A O 1
ATOM 775 N N . ASN A 1 103 ? -5.921 3.613 16.695 1.00 94.94 103 ASN A N 1
ATOM 776 C CA . ASN A 1 103 ? -5.045 3.512 17.850 1.00 94.94 103 ASN A CA 1
ATOM 777 C C . ASN A 1 103 ? -3.651 4.008 17.439 1.00 94.94 103 ASN A C 1
ATOM 779 O O . ASN A 1 103 ? -2.925 3.315 16.719 1.00 94.94 103 ASN A O 1
ATOM 783 N N . GLU A 1 104 ? -3.272 5.210 17.871 1.00 92.75 104 GLU A N 1
ATOM 784 C CA . GLU A 1 104 ? -2.006 5.848 17.488 1.00 92.75 104 GLU A CA 1
ATOM 785 C C . GLU A 1 104 ? -0.762 5.170 18.094 1.00 92.75 104 GLU A C 1
ATOM 787 O O . GLU A 1 104 ? 0.360 5.439 17.656 1.00 92.75 104 GLU A O 1
ATOM 792 N N . ALA A 1 105 ? -0.930 4.241 19.042 1.00 95.06 105 ALA A N 1
ATOM 793 C CA . ALA A 1 105 ? 0.166 3.408 19.535 1.00 95.06 105 ALA A CA 1
ATOM 794 C C . ALA A 1 105 ? 0.570 2.306 18.529 1.00 95.06 105 ALA A C 1
ATOM 796 O O . ALA A 1 105 ? 1.675 1.751 18.601 1.00 95.06 105 ALA A O 1
ATOM 797 N N . LEU A 1 106 ? -0.285 1.998 17.547 1.00 96.81 106 LEU A N 1
ATOM 798 C CA . LEU A 1 106 ? 0.047 1.123 16.423 1.00 96.81 106 LEU A CA 1
ATOM 799 C C . LEU A 1 106 ? 0.830 1.874 15.336 1.00 96.81 106 LEU A C 1
ATOM 801 O O . LEU A 1 106 ? 0.625 3.056 15.080 1.00 96.81 106 LEU A O 1
ATOM 805 N N . ALA A 1 107 ? 1.723 1.165 14.643 1.00 97.31 107 ALA A N 1
ATOM 806 C CA . ALA A 1 107 ? 2.350 1.680 13.425 1.00 97.31 107 ALA A CA 1
ATOM 807 C C . ALA A 1 107 ? 1.496 1.350 12.194 1.00 97.31 107 ALA A C 1
ATOM 809 O O . ALA A 1 107 ? 0.830 0.311 12.164 1.00 97.31 107 ALA A O 1
ATOM 810 N N . ALA A 1 108 ? 1.563 2.194 11.162 1.00 98.19 108 ALA A N 1
ATOM 811 C CA . ALA A 1 108 ? 1.071 1.833 9.836 1.00 98.19 108 ALA A CA 1
ATOM 812 C C . ALA A 1 108 ? 1.838 0.599 9.306 1.00 98.19 108 ALA A C 1
ATOM 814 O O . ALA A 1 108 ? 3.020 0.439 9.631 1.00 98.19 108 ALA A O 1
ATOM 815 N N . PRO A 1 109 ? 1.198 -0.286 8.520 1.00 98.38 109 PRO A N 1
ATOM 816 C CA . PRO A 1 109 ? 1.905 -1.395 7.885 1.00 98.38 109 PRO A CA 1
ATOM 817 C C . PRO A 1 109 ? 2.930 -0.866 6.874 1.00 98.38 109 PRO A C 1
ATOM 819 O O . PRO A 1 109 ? 2.675 0.143 6.224 1.00 98.38 109 PRO A O 1
ATOM 822 N N . VAL A 1 110 ? 4.052 -1.565 6.698 1.00 98.44 110 VAL A N 1
ATOM 823 C CA . VAL A 1 110 ? 5.045 -1.250 5.657 1.00 98.44 110 VAL A CA 1
ATOM 824 C C . VAL A 1 110 ? 5.037 -2.348 4.606 1.00 98.44 110 VAL A C 1
ATOM 826 O O . VAL A 1 110 ? 5.213 -3.519 4.933 1.00 98.44 110 VAL A O 1
ATOM 829 N N . ILE A 1 111 ? 4.820 -1.981 3.347 1.00 97.62 111 ILE A N 1
ATOM 830 C CA . ILE A 1 111 ? 4.705 -2.928 2.238 1.00 97.62 111 ILE A CA 1
ATOM 831 C C . ILE A 1 111 ? 6.017 -2.928 1.462 1.00 97.62 111 ILE A C 1
ATOM 833 O O . ILE A 1 111 ? 6.510 -1.870 1.081 1.00 97.62 111 ILE A O 1
ATOM 837 N N . LYS A 1 112 ? 6.569 -4.116 1.224 1.00 96.06 112 LYS A N 1
ATOM 838 C CA . LYS A 1 112 ? 7.845 -4.318 0.541 1.00 96.06 112 LYS A CA 1
ATOM 839 C C . LYS A 1 112 ? 7.674 -5.239 -0.658 1.00 96.06 112 LYS A C 1
ATOM 841 O O . LYS A 1 112 ? 7.065 -6.306 -0.543 1.00 96.06 112 LYS A O 1
ATOM 846 N N . GLY A 1 113 ? 8.232 -4.812 -1.786 1.00 94.12 113 GLY A N 1
ATOM 847 C CA . GLY A 1 113 ? 8.405 -5.639 -2.972 1.00 94.12 113 GLY A CA 1
ATOM 848 C C . GLY A 1 113 ? 9.257 -6.879 -2.707 1.00 94.12 113 GLY A C 1
ATOM 849 O O . GLY A 1 113 ? 9.990 -6.953 -1.717 1.00 94.12 113 GLY A O 1
ATOM 850 N N . ARG A 1 114 ? 9.138 -7.868 -3.591 1.00 91.75 114 ARG A N 1
ATOM 851 C CA . ARG A 1 114 ? 9.907 -9.125 -3.554 1.00 91.75 114 ARG A CA 1
ATOM 852 C C . ARG A 1 114 ? 10.761 -9.338 -4.797 1.00 91.75 114 ARG A C 1
ATOM 854 O O . ARG A 1 114 ? 11.439 -10.361 -4.877 1.00 91.75 114 ARG A O 1
ATOM 861 N N . SER A 1 115 ? 10.714 -8.430 -5.763 1.00 90.31 115 SER A N 1
ATOM 862 C CA . SER A 1 115 ? 11.576 -8.487 -6.929 1.00 90.31 115 SER A CA 1
ATOM 863 C C . SER A 1 115 ? 13.049 -8.386 -6.507 1.00 90.31 115 SER A C 1
ATOM 865 O O . SER A 1 115 ? 13.413 -7.765 -5.501 1.00 90.31 115 SER A O 1
ATOM 867 N N . ASP A 1 116 ? 13.927 -9.015 -7.287 1.00 83.50 116 ASP A N 1
ATOM 868 C CA . ASP A 1 116 ? 15.377 -8.940 -7.075 1.00 83.50 116 ASP A CA 1
ATOM 869 C C . ASP A 1 116 ? 15.975 -7.602 -7.553 1.00 83.50 116 ASP A C 1
ATOM 871 O O . ASP A 1 116 ? 17.191 -7.398 -7.477 1.00 83.50 116 ASP A O 1
ATOM 875 N N . ASN A 1 117 ? 15.138 -6.675 -8.027 1.00 77.19 117 ASN A N 1
ATOM 876 C CA . ASN A 1 117 ? 15.571 -5.408 -8.592 1.00 77.19 117 ASN A CA 1
ATOM 877 C C . ASN A 1 117 ? 15.981 -4.382 -7.528 1.00 77.19 117 ASN A C 1
ATOM 879 O O . ASN A 1 117 ? 15.709 -4.494 -6.330 1.00 77.19 117 ASN A O 1
ATOM 883 N N . ALA A 1 118 ? 16.743 -3.385 -7.988 1.00 59.84 118 ALA A N 1
ATOM 884 C CA . ALA A 1 118 ? 17.424 -2.422 -7.126 1.00 59.84 118 ALA A CA 1
ATOM 885 C C . ALA A 1 118 ? 16.468 -1.444 -6.424 1.00 59.84 118 ALA A C 1
ATOM 887 O O . ALA A 1 118 ? 16.840 -0.852 -5.408 1.00 59.84 118 ALA A O 1
ATOM 888 N N . ASN A 1 119 ? 15.251 -1.268 -6.943 1.00 70.88 119 ASN A N 1
ATOM 889 C CA . ASN A 1 119 ? 14.262 -0.402 -6.329 1.00 70.88 119 ASN A CA 1
ATOM 890 C C . ASN A 1 119 ? 13.533 -1.148 -5.205 1.00 70.88 119 ASN A C 1
ATOM 892 O O . ASN A 1 119 ? 12.663 -1.972 -5.440 1.00 70.88 119 ASN A O 1
ATOM 896 N N . ARG A 1 120 ? 13.913 -0.864 -3.958 1.00 81.62 120 ARG A N 1
ATOM 897 C CA . ARG A 1 120 ? 13.302 -1.450 -2.751 1.00 81.62 120 ARG A CA 1
ATOM 898 C C . ARG A 1 120 ? 12.631 -0.390 -1.893 1.00 81.62 120 ARG A C 1
ATOM 900 O O . ARG A 1 120 ? 12.736 -0.416 -0.667 1.00 81.62 120 ARG A O 1
ATOM 907 N N . GLN A 1 121 ? 12.028 0.600 -2.542 1.00 91.94 121 GLN A N 1
ATOM 908 C CA . GLN A 1 121 ? 11.352 1.669 -1.832 1.00 91.94 121 GLN A CA 1
ATOM 909 C C . GLN A 1 121 ? 10.136 1.117 -1.079 1.00 91.94 121 GLN A C 1
ATOM 911 O O . GLN A 1 121 ? 9.238 0.516 -1.663 1.00 91.94 121 GLN A O 1
ATOM 916 N N . ASP A 1 122 ? 10.090 1.372 0.227 1.00 95.81 122 ASP A N 1
ATOM 917 C CA . ASP A 1 122 ? 8.947 1.004 1.055 1.00 95.81 122 ASP A CA 1
ATOM 918 C C . ASP A 1 122 ? 7.658 1.654 0.523 1.00 95.81 122 ASP A C 1
ATOM 920 O O . ASP A 1 122 ? 7.613 2.846 0.204 1.00 95.81 122 ASP A O 1
ATOM 924 N N . ASN A 1 123 ? 6.585 0.865 0.489 1.00 96.75 123 ASN A N 1
ATOM 925 C CA . ASN A 1 123 ? 5.247 1.255 0.042 1.00 96.75 123 ASN A CA 1
ATOM 926 C C . ASN A 1 123 ? 5.155 1.637 -1.445 1.00 96.75 123 ASN A C 1
ATOM 928 O O . ASN A 1 123 ? 4.227 2.341 -1.857 1.00 96.75 123 ASN A O 1
ATOM 932 N N . VAL A 1 124 ? 6.081 1.136 -2.258 1.00 94.56 124 VAL A N 1
ATOM 933 C CA . VAL A 1 124 ? 6.008 1.173 -3.718 1.00 94.56 124 VAL A CA 1
ATOM 934 C C . VAL A 1 124 ? 6.174 -0.256 -4.224 1.00 94.56 124 VAL A C 1
ATOM 936 O O . VAL A 1 124 ? 7.146 -0.915 -3.878 1.00 94.56 124 VAL A O 1
ATOM 939 N N . LEU A 1 125 ? 5.210 -0.736 -5.008 1.00 94.25 125 LEU A N 1
ATOM 940 C CA . LEU A 1 125 ? 5.358 -1.951 -5.808 1.00 94.25 125 LEU A CA 1
ATOM 941 C C . LEU A 1 125 ? 5.453 -1.506 -7.262 1.00 94.25 125 LEU A C 1
ATOM 943 O O . LEU A 1 125 ? 4.483 -0.970 -7.811 1.00 94.25 125 LEU A O 1
ATOM 947 N N . ASP A 1 126 ? 6.638 -1.646 -7.837 1.00 92.31 126 ASP A N 1
ATOM 948 C CA . ASP A 1 126 ? 6.902 -1.276 -9.220 1.00 92.31 126 ASP A CA 1
ATOM 949 C C . ASP A 1 126 ? 6.453 -2.370 -10.206 1.00 92.31 126 ASP A C 1
ATOM 951 O O . ASP A 1 126 ? 5.776 -3.336 -9.831 1.00 92.31 126 ASP A O 1
ATOM 955 N N . GLU A 1 127 ? 6.778 -2.197 -11.486 1.00 91.88 127 GLU A N 1
ATOM 956 C CA . GLU A 1 127 ? 6.379 -3.113 -12.553 1.00 91.88 127 GLU A CA 1
ATOM 957 C C . GLU A 1 127 ? 6.870 -4.552 -12.355 1.00 91.88 127 GLU A C 1
ATOM 959 O O . GLU A 1 127 ? 6.214 -5.479 -12.843 1.00 91.88 127 GLU A O 1
ATOM 964 N N . ASP A 1 128 ? 7.982 -4.741 -11.642 1.00 91.94 128 ASP A N 1
ATOM 965 C CA . ASP A 1 128 ? 8.592 -6.045 -11.404 1.00 91.94 128 ASP A CA 1
ATOM 966 C C . ASP A 1 128 ? 8.010 -6.711 -10.153 1.00 91.94 128 ASP A C 1
ATOM 968 O O . ASP A 1 128 ? 7.964 -7.940 -10.061 1.00 91.94 128 ASP A O 1
ATOM 972 N N . ASP A 1 129 ? 7.491 -5.915 -9.217 1.00 93.50 129 ASP A N 1
ATOM 973 C CA . ASP A 1 129 ? 6.789 -6.388 -8.025 1.00 93.50 129 ASP A CA 1
ATOM 974 C C . ASP A 1 129 ? 5.298 -6.655 -8.243 1.00 93.50 129 ASP A C 1
ATOM 976 O O . ASP A 1 129 ? 4.717 -7.508 -7.567 1.00 93.50 129 ASP A O 1
ATOM 980 N N . TYR A 1 130 ? 4.646 -5.938 -9.161 1.00 91.94 130 TYR A N 1
ATOM 981 C CA . TYR A 1 130 ? 3.182 -5.913 -9.268 1.00 91.94 130 TYR A CA 1
ATOM 982 C C . TYR A 1 130 ? 2.541 -7.288 -9.512 1.00 91.94 130 TYR A C 1
ATOM 984 O O . TYR A 1 130 ? 1.429 -7.558 -9.049 1.00 91.94 130 TYR A O 1
ATOM 992 N N . LEU A 1 131 ? 3.241 -8.180 -10.220 1.00 92.44 131 LEU A N 1
ATOM 993 C CA . LEU A 1 131 ? 2.795 -9.553 -10.490 1.00 92.44 131 LEU A CA 1
ATOM 994 C C . LEU A 1 131 ? 3.288 -10.576 -9.453 1.00 92.44 131 LEU A C 1
ATOM 996 O O . LEU A 1 131 ? 2.945 -11.758 -9.529 1.00 92.44 131 LEU A O 1
ATOM 1000 N N . LEU A 1 132 ? 4.041 -10.130 -8.451 1.00 94.69 132 LEU A N 1
ATOM 1001 C CA . LEU A 1 132 ? 4.538 -10.952 -7.359 1.00 94.69 132 LEU A CA 1
ATOM 1002 C C . LEU A 1 132 ? 3.663 -10.796 -6.108 1.00 94.69 132 LEU A C 1
ATOM 1004 O O . LEU A 1 132 ? 2.727 -9.997 -6.030 1.00 94.69 132 LEU A O 1
ATOM 1008 N N . SER A 1 133 ? 3.926 -11.650 -5.123 1.00 95.69 133 SER A N 1
ATOM 1009 C CA . SER A 1 133 ? 3.519 -11.406 -3.735 1.00 95.69 133 SER A CA 1
ATOM 1010 C C . SER A 1 133 ? 4.407 -10.333 -3.106 1.00 95.69 133 SER A C 1
ATOM 1012 O O . SER A 1 133 ? 5.580 -10.264 -3.457 1.00 95.69 133 SER A O 1
ATOM 1014 N N . ALA A 1 134 ? 3.898 -9.614 -2.111 1.00 96.06 134 ALA A N 1
ATOM 1015 C CA . ALA A 1 1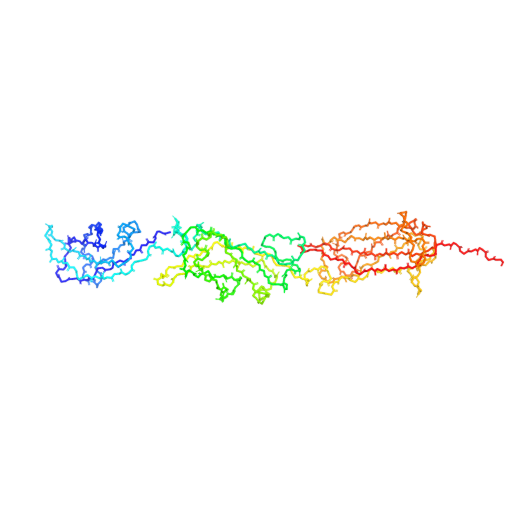34 ? 4.664 -8.637 -1.339 1.00 96.06 134 ALA A CA 1
ATOM 1016 C C . ALA A 1 134 ? 4.802 -9.071 0.127 1.00 96.06 134 ALA A C 1
ATOM 1018 O O . ALA A 1 134 ? 4.007 -9.870 0.632 1.00 96.06 134 ALA A O 1
ATOM 1019 N N . ASP A 1 135 ? 5.786 -8.514 0.824 1.00 96.06 135 ASP A N 1
ATOM 1020 C CA . ASP A 1 135 ? 5.918 -8.644 2.271 1.00 96.06 135 ASP A CA 1
ATOM 1021 C C . 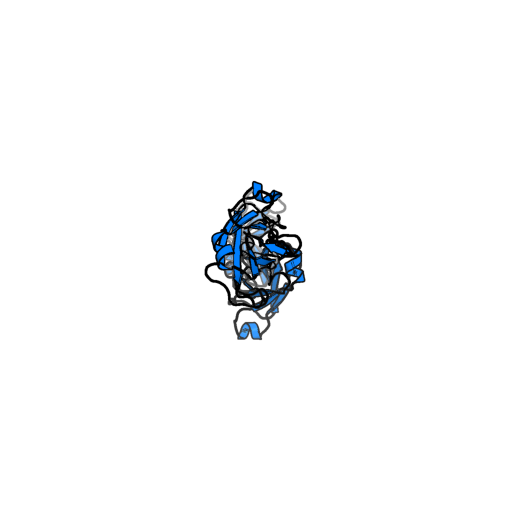ASP A 1 135 ? 5.290 -7.438 2.960 1.00 96.06 135 ASP A C 1
ATOM 1023 O O . ASP A 1 135 ? 5.636 -6.293 2.688 1.00 96.06 135 ASP A O 1
ATOM 1027 N N . THR A 1 136 ? 4.349 -7.685 3.867 1.00 98.00 136 THR A N 1
ATOM 1028 C CA . THR A 1 136 ? 3.823 -6.651 4.757 1.00 98.00 136 THR A CA 1
ATOM 1029 C C . THR A 1 136 ? 4.450 -6.810 6.130 1.00 98.00 136 THR A C 1
ATOM 1031 O O . THR A 1 136 ? 4.276 -7.838 6.787 1.00 98.00 136 THR A O 1
ATOM 1034 N N . VAL A 1 137 ? 5.165 -5.779 6.560 1.00 98.31 137 VAL A N 1
ATOM 1035 C CA . VAL A 1 137 ? 5.813 -5.691 7.863 1.00 98.31 137 VAL A CA 1
ATOM 1036 C C . VAL A 1 137 ? 4.895 -4.935 8.813 1.00 98.31 137 VAL A C 1
ATOM 1038 O O . VAL A 1 137 ? 4.502 -3.797 8.544 1.00 98.31 137 VAL A O 1
ATOM 1041 N N . ILE A 1 138 ? 4.555 -5.565 9.932 1.00 98.44 138 ILE A N 1
ATOM 1042 C CA . ILE A 1 138 ? 3.848 -4.936 11.045 1.00 98.44 138 ILE A CA 1
ATOM 1043 C C . ILE A 1 138 ? 4.851 -4.764 12.175 1.00 98.44 138 ILE A C 1
ATOM 1045 O O . ILE A 1 138 ? 5.334 -5.755 12.726 1.00 98.44 138 ILE A O 1
ATOM 1049 N N . ALA A 1 139 ? 5.164 -3.512 12.506 1.00 98.12 139 ALA A N 1
ATOM 1050 C CA . ALA A 1 139 ? 6.110 -3.217 13.573 1.00 98.12 139 ALA A CA 1
ATOM 1051 C C . ALA A 1 139 ? 5.629 -3.823 14.895 1.00 98.12 139 ALA A C 1
ATOM 1053 O O . ALA A 1 139 ? 4.462 -3.654 15.271 1.00 98.12 139 ALA A O 1
ATOM 1054 N N . TRP A 1 140 ? 6.520 -4.507 15.612 1.00 97.62 140 TRP A N 1
ATOM 1055 C CA . TRP A 1 140 ? 6.157 -5.045 16.918 1.00 97.62 140 TRP A CA 1
ATOM 1056 C C . TRP A 1 140 ? 5.856 -3.915 17.907 1.00 97.62 140 TRP A C 1
ATOM 1058 O O . TRP A 1 140 ? 6.593 -2.931 18.018 1.00 97.62 140 TRP A O 1
ATOM 1068 N N . ARG A 1 141 ? 4.764 -4.063 18.660 1.00 95.94 141 ARG A N 1
ATOM 1069 C CA . ARG A 1 141 ? 4.369 -3.154 19.738 1.00 95.94 141 ARG A CA 1
ATOM 1070 C C . ARG A 1 141 ? 4.089 -3.960 20.999 1.00 95.94 141 ARG A C 1
ATOM 1072 O O . ARG A 1 141 ? 3.476 -5.026 20.948 1.00 95.94 141 ARG A O 1
ATOM 1079 N N . GLY A 1 142 ? 4.520 -3.433 22.144 1.00 92.69 142 GLY A N 1
ATOM 1080 C CA . GLY A 1 142 ? 4.155 -4.006 23.437 1.00 92.69 142 GLY A CA 1
ATOM 1081 C C . GLY A 1 142 ? 2.633 -4.030 23.596 1.00 92.69 142 GLY A C 1
ATOM 1082 O O . GLY A 1 142 ? 1.969 -3.059 23.254 1.00 92.69 142 GLY A O 1
ATOM 1083 N N . GLY A 1 143 ? 2.083 -5.140 24.089 1.00 93.44 143 GLY A N 1
ATOM 1084 C CA . GLY A 1 143 ? 0.636 -5.335 24.243 1.00 93.44 143 GLY A CA 1
ATOM 1085 C C . GLY A 1 143 ? 0.033 -6.355 23.277 1.00 93.44 143 GLY A C 1
ATOM 1086 O O . GLY A 1 143 ? -1.039 -6.881 23.569 1.00 93.44 143 GLY A O 1
ATOM 1087 N N . PHE A 1 144 ? 0.733 -6.709 22.193 1.00 97.00 144 PHE A N 1
ATOM 1088 C CA . PHE A 1 144 ? 0.381 -7.892 21.405 1.00 97.00 144 PHE A CA 1
ATOM 1089 C C . PHE A 1 144 ? 0.486 -9.165 22.244 1.00 97.00 144 PHE A C 1
ATOM 1091 O O . PHE A 1 144 ? 1.439 -9.360 23.004 1.00 97.00 144 PHE A O 1
ATOM 1098 N N . LYS A 1 145 ? -0.506 -10.042 22.100 1.00 96.38 145 LYS A N 1
ATOM 1099 C CA . LYS A 1 145 ? -0.629 -11.293 22.848 1.00 96.38 145 LYS A CA 1
ATOM 1100 C C . LYS A 1 145 ? -0.800 -12.468 21.899 1.00 96.38 145 LYS A C 1
ATOM 1102 O O . LYS A 1 145 ? -1.301 -12.349 20.783 1.00 96.38 145 LYS A O 1
ATOM 1107 N N . ARG A 1 146 ? -0.426 -13.652 22.383 1.00 97.50 146 ARG A N 1
ATOM 1108 C CA . ARG A 1 146 ? -0.738 -14.909 21.702 1.00 97.50 146 ARG A CA 1
ATOM 1109 C C . ARG A 1 146 ? -2.249 -14.989 21.441 1.00 97.50 146 ARG A C 1
ATOM 1111 O O . ARG A 1 146 ? -3.045 -14.647 22.312 1.00 97.50 146 ARG A O 1
ATOM 1118 N N . CYS A 1 147 ? -2.612 -15.501 20.269 1.00 97.12 147 CYS A N 1
ATOM 1119 C CA . CYS A 1 147 ? -3.982 -15.603 19.760 1.00 97.12 147 CYS A CA 1
ATOM 1120 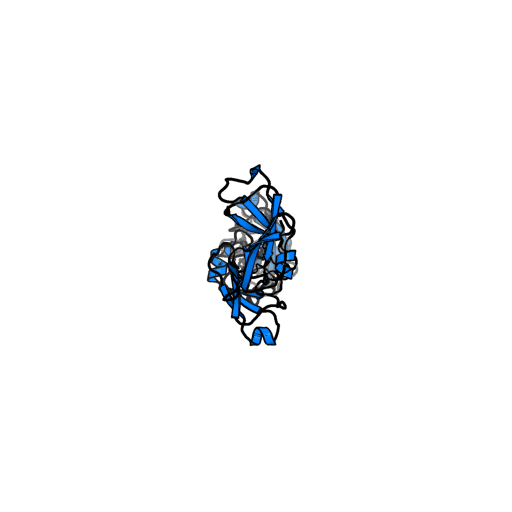C C . CYS A 1 147 ? -4.642 -14.271 19.365 1.00 97.12 147 CYS A C 1
ATOM 1122 O O . CYS A 1 147 ? -5.793 -14.302 18.929 1.00 97.12 147 CYS A O 1
ATOM 1124 N N . ASP A 1 148 ? -3.939 -13.135 19.429 1.00 98.38 148 ASP A N 1
ATOM 1125 C CA . ASP A 1 148 ? -4.370 -11.952 18.683 1.00 98.38 148 ASP A CA 1
ATOM 1126 C C . ASP A 1 148 ? -4.369 -12.270 17.185 1.00 98.38 148 ASP A C 1
ATOM 1128 O O . ASP A 1 148 ? -3.504 -12.992 16.678 1.00 98.38 148 ASP A O 1
ATOM 1132 N N . LEU A 1 149 ? -5.343 -11.725 16.465 1.00 98.44 149 LEU A N 1
ATOM 1133 C CA . LEU A 1 149 ? -5.422 -11.818 15.013 1.00 98.44 149 LEU A CA 1
ATOM 1134 C C . LEU A 1 149 ? -5.124 -10.450 14.416 1.00 98.44 149 LEU A C 1
ATOM 1136 O O . LEU A 1 149 ? -5.839 -9.486 14.694 1.00 98.44 149 LEU A O 1
ATOM 1140 N N . ILE A 1 150 ? -4.094 -10.390 13.572 1.00 98.56 150 ILE A N 1
ATOM 1141 C CA . ILE A 1 150 ? -3.840 -9.250 12.698 1.00 98.56 150 ILE A CA 1
ATOM 1142 C C . ILE A 1 150 ? -4.632 -9.461 11.411 1.00 98.56 150 ILE A C 1
ATOM 1144 O O . ILE A 1 150 ? -4.354 -10.390 10.652 1.00 98.56 150 ILE A O 1
ATOM 1148 N N . ASN A 1 151 ? -5.613 -8.599 11.163 1.00 98.50 151 ASN A N 1
ATOM 1149 C CA . ASN A 1 151 ? -6.456 -8.637 9.973 1.00 98.50 151 ASN A CA 1
ATOM 1150 C C . ASN A 1 151 ? -6.011 -7.529 9.016 1.00 98.50 151 ASN A C 1
ATOM 1152 O O . ASN A 1 151 ? -6.359 -6.368 9.219 1.00 98.50 151 ASN A O 1
ATOM 1156 N N . LEU A 1 152 ? -5.219 -7.867 7.998 1.00 98.56 152 LEU A N 1
ATOM 1157 C CA . LEU A 1 152 ? -4.696 -6.907 7.026 1.00 98.56 152 LEU A CA 1
ATOM 1158 C C . LEU A 1 152 ? -5.693 -6.686 5.883 1.00 98.56 152 LEU A C 1
ATOM 1160 O O . LEU A 1 152 ? -6.064 -7.630 5.188 1.00 98.56 152 LEU A O 1
ATOM 1164 N N . PHE A 1 153 ? -6.076 -5.437 5.648 1.00 97.88 153 PHE A N 1
ATOM 1165 C CA . PHE A 1 153 ? -6.984 -5.019 4.585 1.00 97.88 153 PHE A CA 1
ATOM 1166 C C . PHE A 1 153 ? -6.221 -4.286 3.482 1.00 97.88 153 PHE A C 1
ATOM 1168 O O . PHE A 1 153 ? -5.443 -3.369 3.753 1.00 97.88 153 PHE A O 1
ATOM 1175 N N . TRP A 1 154 ? -6.486 -4.677 2.237 1.00 97.06 154 TRP A N 1
ATOM 1176 C CA . TRP A 1 154 ? -5.899 -4.093 1.034 1.00 97.06 154 TRP A CA 1
ATOM 1177 C C . TRP A 1 154 ? -6.961 -3.327 0.248 1.00 97.06 154 TRP A C 1
ATOM 1179 O O . TRP A 1 154 ? -7.899 -3.936 -0.273 1.00 97.06 154 TRP A O 1
ATOM 1189 N N . GLY A 1 155 ? -6.824 -2.004 0.167 1.00 94.75 155 GLY A N 1
ATOM 1190 C CA . GLY A 1 155 ? -7.723 -1.159 -0.614 1.00 94.75 155 GLY A CA 1
ATOM 1191 C C . GLY A 1 155 ? -9.174 -1.281 -0.161 1.00 94.75 155 GLY A C 1
ATOM 1192 O O . GLY A 1 155 ? -9.486 -1.120 1.021 1.00 94.75 155 GLY A O 1
ATOM 1193 N N . ALA A 1 156 ? -10.061 -1.566 -1.112 1.00 91.56 156 ALA A N 1
ATOM 1194 C CA . ALA A 1 156 ? -11.484 -1.757 -0.857 1.00 91.56 156 ALA A CA 1
ATOM 1195 C C . ALA A 1 156 ? -11.857 -3.197 -0.449 1.00 91.56 156 ALA A C 1
ATOM 1197 O O . ALA A 1 156 ? -13.037 -3.473 -0.224 1.00 91.56 156 ALA A O 1
ATOM 1198 N N . SER A 1 157 ? -10.893 -4.124 -0.346 1.00 92.12 157 SER A N 1
ATOM 1199 C CA . SER A 1 157 ? -11.179 -5.513 0.029 1.00 92.12 157 SER A CA 1
ATOM 1200 C C . SER A 1 157 ? -11.806 -5.601 1.420 1.00 92.12 157 SER A C 1
ATOM 1202 O O . SER A 1 157 ? -11.241 -5.130 2.408 1.00 92.12 157 SER A O 1
ATOM 1204 N N . THR A 1 158 ? -12.950 -6.281 1.515 1.00 91.81 158 THR A N 1
ATOM 1205 C CA . THR A 1 158 ? -13.610 -6.598 2.791 1.00 91.81 158 THR A CA 1
ATOM 1206 C C . THR A 1 158 ? -13.108 -7.900 3.410 1.00 91.81 158 THR A C 1
ATOM 1208 O O . THR A 1 158 ? -13.452 -8.206 4.549 1.00 91.81 158 THR A O 1
ATOM 1211 N N . VAL A 1 159 ? -12.317 -8.683 2.670 1.00 95.00 159 VAL A N 1
ATOM 1212 C CA . VAL A 1 159 ? -11.737 -9.944 3.142 1.00 95.00 159 VAL A CA 1
ATOM 1213 C C . VAL A 1 159 ? -10.283 -9.685 3.536 1.00 95.00 159 VAL A C 1
ATOM 1215 O O . VAL A 1 159 ? -9.468 -9.398 2.651 1.00 95.00 159 VAL A O 1
ATOM 1218 N N . PRO A 1 160 ? -9.940 -9.761 4.834 1.00 97.31 160 PRO A N 1
ATOM 1219 C CA . PRO A 1 160 ? -8.580 -9.516 5.276 1.00 97.31 160 PRO A CA 1
ATOM 1220 C C . PRO A 1 160 ? -7.666 -10.718 5.025 1.00 97.31 160 PRO A C 1
ATOM 1222 O O . PRO A 1 160 ? -8.091 -11.875 5.056 1.00 97.31 160 PRO A O 1
ATOM 1225 N N . VAL A 1 161 ? -6.374 -10.443 4.863 1.00 97.88 161 VAL A N 1
ATOM 1226 C CA . VAL A 1 161 ? -5.323 -11.447 5.044 1.00 97.88 161 VAL A CA 1
ATOM 1227 C C . VAL A 1 161 ? -5.046 -11.546 6.539 1.00 97.88 161 VAL A C 1
ATOM 1229 O O . VAL A 1 161 ? -4.570 -10.594 7.156 1.00 97.88 161 VAL A O 1
ATOM 1232 N N . VAL A 1 162 ? -5.395 -12.686 7.132 1.00 98.06 162 VAL A N 1
ATOM 1233 C CA . VAL A 1 162 ? -5.325 -12.887 8.584 1.00 98.06 162 VAL A CA 1
ATOM 1234 C C . VAL A 1 162 ? -4.008 -13.551 8.968 1.00 98.06 162 VAL A C 1
ATOM 1236 O O . VAL A 1 162 ? -3.649 -14.591 8.414 1.00 98.06 162 VAL A O 1
ATOM 1239 N N . ARG A 1 163 ? -3.319 -12.989 9.965 1.00 97.69 163 ARG A N 1
ATOM 1240 C CA . ARG A 1 163 ? -2.154 -13.599 10.615 1.00 97.69 163 ARG A CA 1
ATOM 1241 C C . ARG A 1 163 ? -2.392 -13.703 12.126 1.00 97.69 163 ARG A C 1
ATOM 1243 O O . ARG A 1 163 ? -2.477 -12.666 12.783 1.00 97.69 163 ARG A O 1
ATOM 1250 N N . PRO A 1 164 ? -2.459 -14.915 12.702 1.00 97.94 164 PRO A N 1
ATOM 1251 C CA . PRO A 1 164 ? -2.479 -15.079 14.150 1.00 97.94 164 PRO A CA 1
ATOM 1252 C C . PRO A 1 164 ? -1.097 -14.803 14.755 1.00 97.94 164 PRO A C 1
ATOM 1254 O O . PRO A 1 164 ? -0.077 -15.184 14.179 1.00 97.94 164 PRO A O 1
ATOM 1257 N N . ILE A 1 165 ? -1.065 -14.187 15.934 1.00 98.12 165 ILE A N 1
ATOM 1258 C CA . ILE A 1 165 ? 0.143 -14.040 16.750 1.00 98.12 165 ILE A CA 1
ATOM 1259 C C . ILE A 1 165 ? 0.338 -15.319 17.567 1.00 98.12 165 ILE A C 1
ATOM 1261 O O . ILE A 1 165 ? -0.556 -15.755 18.300 1.00 98.12 165 ILE A O 1
ATOM 1265 N N . ASN A 1 166 ? 1.503 -15.948 17.436 1.00 97.44 166 ASN A N 1
ATOM 1266 C CA . ASN A 1 166 ? 1.853 -17.158 18.182 1.00 97.44 166 ASN A CA 1
ATOM 1267 C C . ASN A 1 166 ? 2.774 -16.840 19.378 1.00 97.44 166 ASN A C 1
ATOM 1269 O O . ASN A 1 166 ? 3.148 -15.694 19.599 1.00 97.44 166 ASN A O 1
ATOM 1273 N N . GLN A 1 167 ? 3.127 -17.854 20.176 1.00 97.44 167 GLN A N 1
ATOM 1274 C CA . GLN A 1 167 ? 3.976 -17.643 21.355 1.00 97.44 167 GLN A CA 1
ATOM 1275 C C . GLN A 1 167 ? 5.394 -17.173 20.990 1.00 97.44 167 GLN A C 1
ATOM 1277 O O . GLN A 1 167 ? 5.924 -16.294 21.652 1.00 97.44 167 GLN A O 1
ATOM 1282 N N . ASN A 1 168 ? 5.978 -17.701 19.912 1.00 97.44 168 ASN A N 1
ATOM 1283 C CA . ASN A 1 168 ? 7.315 -17.309 19.470 1.00 97.44 168 ASN A CA 1
ATOM 1284 C C . ASN A 1 168 ? 7.368 -15.836 19.035 1.00 97.44 168 ASN A C 1
ATOM 1286 O O . ASN A 1 168 ? 8.355 -15.161 19.307 1.00 97.44 168 ASN A O 1
ATOM 1290 N N . ASP A 1 169 ? 6.312 -15.321 18.399 1.00 97.31 169 ASP A N 1
ATOM 1291 C CA . ASP A 1 169 ? 6.208 -13.890 18.079 1.00 97.31 169 ASP A CA 1
ATOM 1292 C C . ASP A 1 169 ? 6.294 -13.033 19.361 1.00 97.31 169 ASP A C 1
ATOM 1294 O O . ASP A 1 169 ? 7.040 -12.060 19.409 1.00 97.31 169 ASP A O 1
ATOM 1298 N N . VAL A 1 170 ? 5.580 -13.433 20.422 1.00 97.38 170 VAL A N 1
ATOM 1299 C CA . VAL A 1 170 ? 5.585 -12.740 21.725 1.00 97.38 170 VAL A CA 1
ATOM 1300 C C . VAL A 1 170 ? 6.948 -12.818 22.408 1.00 97.38 170 VAL A C 1
ATOM 1302 O O . VAL A 1 170 ? 7.420 -11.814 22.935 1.00 97.38 170 VAL A O 1
ATOM 1305 N N . ASP A 1 171 ? 7.580 -13.989 22.387 1.00 97.25 171 ASP A N 1
ATOM 1306 C CA . ASP A 1 171 ? 8.859 -14.219 23.064 1.00 97.25 171 ASP A CA 1
ATOM 1307 C C . ASP A 1 171 ? 10.017 -13.482 22.371 1.00 97.25 171 ASP A C 1
ATOM 1309 O O . ASP A 1 171 ? 10.935 -12.999 23.033 1.00 97.25 171 ASP A O 1
ATOM 1313 N N . THR A 1 172 ? 9.979 -13.393 21.037 1.00 96.81 172 THR A N 1
ATOM 1314 C CA . THR A 1 172 ? 11.010 -12.706 20.240 1.00 96.81 172 THR A CA 1
ATOM 1315 C C . THR A 1 172 ? 10.785 -11.204 20.146 1.00 96.81 172 THR A C 1
ATOM 1317 O O . THR A 1 172 ? 11.760 -10.460 20.041 1.00 96.81 172 THR A O 1
ATOM 1320 N N . ALA A 1 173 ? 9.528 -10.755 20.213 1.00 96.88 173 ALA A N 1
ATOM 1321 C CA . ALA A 1 173 ? 9.141 -9.351 20.145 1.00 96.88 173 ALA A CA 1
ATOM 1322 C C . ALA A 1 173 ? 9.696 -8.617 18.906 1.00 96.88 173 ALA A C 1
ATOM 1324 O O . ALA A 1 173 ? 10.076 -7.446 18.978 1.00 96.88 173 ALA A O 1
ATOM 1325 N N . THR A 1 174 ? 9.764 -9.313 17.768 1.00 96.88 174 THR A N 1
ATOM 1326 C CA . THR A 1 174 ? 10.223 -8.766 16.486 1.00 96.88 174 THR A CA 1
ATOM 1327 C C . THR A 1 174 ? 9.063 -8.495 15.536 1.00 96.88 174 THR A C 1
ATOM 1329 O O . THR A 1 174 ? 7.947 -8.985 15.720 1.00 96.88 174 THR A O 1
ATOM 1332 N N . ASP A 1 175 ? 9.330 -7.689 14.507 1.00 97.94 175 ASP A N 1
ATOM 1333 C CA . ASP A 1 175 ? 8.333 -7.316 13.508 1.00 97.94 175 ASP A CA 1
ATOM 1334 C C . ASP A 1 175 ? 7.659 -8.537 12.877 1.00 97.94 175 ASP A C 1
ATOM 1336 O O . ASP A 1 175 ? 8.293 -9.538 12.523 1.00 97.94 175 ASP A O 1
ATOM 1340 N N . LEU A 1 176 ? 6.345 -8.431 12.707 1.00 97.94 176 LEU A N 1
ATOM 1341 C CA . LEU A 1 176 ? 5.535 -9.496 12.145 1.00 97.94 176 LEU A CA 1
ATOM 1342 C C . LEU A 1 176 ? 5.523 -9.379 10.627 1.00 97.94 176 LEU A C 1
ATOM 1344 O O . LEU A 1 176 ? 5.261 -8.312 10.074 1.00 97.94 176 LEU A O 1
ATOM 1348 N N . LEU A 1 177 ? 5.725 -10.507 9.952 1.00 97.12 177 LEU A N 1
ATOM 1349 C CA . LEU A 1 177 ? 5.636 -10.595 8.499 1.00 97.12 177 LEU A CA 1
ATOM 1350 C C . LEU A 1 177 ? 4.325 -11.255 8.078 1.00 97.12 177 LEU A C 1
ATOM 1352 O O . LEU A 1 177 ? 3.991 -12.355 8.533 1.00 97.12 177 LEU A O 1
ATOM 1356 N N . ILE A 1 178 ? 3.598 -10.585 7.186 1.00 97.81 178 ILE A N 1
ATOM 1357 C CA . ILE A 1 178 ? 2.426 -11.105 6.482 1.00 97.81 178 ILE A CA 1
ATOM 1358 C C . ILE A 1 178 ? 2.779 -11.189 4.996 1.00 97.81 178 ILE A C 1
ATOM 1360 O O . ILE A 1 178 ? 3.087 -10.182 4.364 1.00 97.81 178 ILE A O 1
ATOM 1364 N N . CYS A 1 179 ? 2.697 -12.390 4.425 1.00 9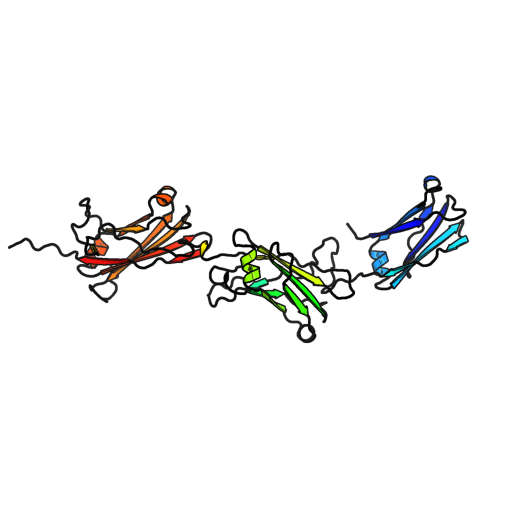6.50 179 CYS A N 1
ATOM 1365 C CA . CYS A 1 179 ? 2.812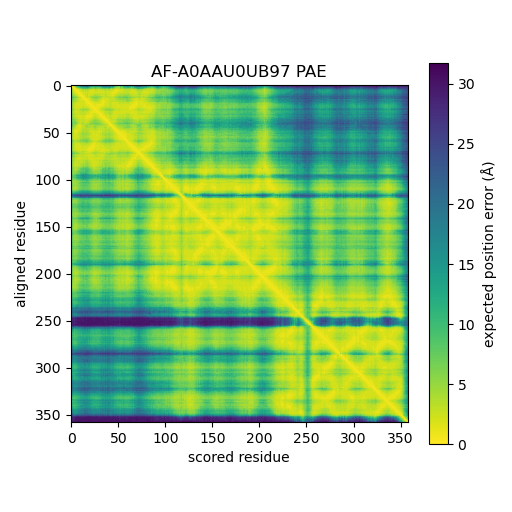 -12.582 2.982 1.00 96.50 179 CYS A CA 1
ATOM 1366 C C . CYS A 1 179 ? 1.516 -12.105 2.316 1.00 96.50 179 CYS A C 1
ATOM 1368 O O . CYS A 1 179 ? 0.469 -12.733 2.491 1.00 96.50 179 CYS A O 1
ATOM 1370 N N . LEU A 1 180 ? 1.581 -11.006 1.565 1.00 96.44 180 LEU A N 1
ATOM 1371 C CA . LEU A 1 180 ? 0.456 -10.461 0.817 1.00 96.44 180 LEU A CA 1
ATOM 1372 C C . LEU A 1 180 ? 0.397 -11.126 -0.572 1.00 96.44 180 LEU A C 1
ATOM 1374 O O . LEU A 1 180 ? 1.286 -10.901 -1.399 1.00 96.44 180 LEU A O 1
ATOM 1378 N N . PRO A 1 181 ? -0.614 -1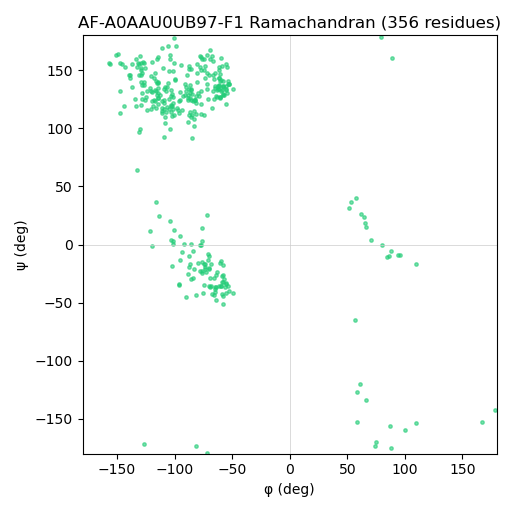1.966 -0.866 1.00 95.56 181 PRO A N 1
ATOM 1379 C CA . PRO A 1 181 ? -0.656 -12.715 -2.119 1.00 95.56 181 PRO A CA 1
ATOM 1380 C C . PRO A 1 181 ? -0.914 -11.815 -3.331 1.00 95.56 181 PRO A C 1
ATOM 1382 O O . PRO A 1 181 ? -1.746 -10.910 -3.263 1.00 95.56 181 PRO A O 1
ATOM 1385 N N . ASN A 1 182 ? -0.320 -12.153 -4.481 1.00 94.31 182 ASN A N 1
ATOM 1386 C CA . ASN A 1 182 ? -0.496 -11.395 -5.724 1.00 94.31 182 ASN A CA 1
ATOM 1387 C C . ASN A 1 182 ? -1.971 -11.176 -6.116 1.00 94.31 182 ASN A C 1
ATOM 1389 O O . ASN A 1 182 ? -2.357 -10.079 -6.511 1.00 94.31 182 ASN A O 1
ATOM 1393 N N . ARG A 1 183 ? -2.823 -12.196 -5.938 1.00 93.81 183 ARG A N 1
ATOM 1394 C CA . ARG A 1 183 ? -4.266 -12.100 -6.235 1.00 93.81 183 ARG A CA 1
ATOM 1395 C C . ARG A 1 183 ? -4.987 -10.990 -5.461 1.00 93.81 183 ARG A C 1
ATOM 1397 O O . ARG A 1 183 ? -6.031 -10.535 -5.900 1.00 93.81 183 ARG A O 1
ATOM 1404 N N . VAL A 1 184 ? -4.475 -10.613 -4.286 1.00 94.56 184 VAL A N 1
ATOM 1405 C CA . VAL A 1 184 ? -5.031 -9.518 -3.478 1.00 94.56 184 VAL A CA 1
ATOM 1406 C C . VAL A 1 184 ? -4.518 -8.184 -4.014 1.00 94.56 184 VAL A C 1
ATOM 1408 O O . VAL A 1 184 ? -5.307 -7.264 -4.199 1.00 94.56 184 VAL A O 1
ATOM 1411 N N . ILE A 1 185 ? -3.220 -8.113 -4.332 1.00 94.62 185 ILE A N 1
ATOM 1412 C CA . ILE A 1 185 ? -2.552 -6.921 -4.875 1.00 94.62 185 ILE A CA 1
ATOM 1413 C C . ILE A 1 185 ? -3.215 -6.469 -6.179 1.00 94.62 185 ILE A C 1
ATOM 1415 O O . ILE A 1 185 ? -3.620 -5.314 -6.308 1.00 94.62 185 ILE A O 1
ATOM 1419 N N . THR A 1 186 ? -3.380 -7.392 -7.127 1.00 93.19 186 THR A N 1
ATOM 1420 C CA . THR A 1 186 ? -3.865 -7.090 -8.482 1.00 93.19 186 THR A CA 1
ATOM 1421 C C . THR A 1 186 ? -5.363 -6.782 -8.549 1.00 93.19 186 THR A C 1
ATOM 1423 O O . THR A 1 186 ? -5.795 -6.125 -9.493 1.00 93.19 186 THR A O 1
ATOM 1426 N N . ALA A 1 187 ? -6.154 -7.174 -7.543 1.00 91.31 187 ALA A N 1
ATOM 1427 C CA . ALA A 1 187 ? -7.607 -6.987 -7.534 1.00 91.31 187 ALA A CA 1
ATOM 1428 C C . ALA A 1 187 ? -8.058 -5.513 -7.475 1.00 91.31 187 ALA A C 1
ATOM 1430 O O . ALA A 1 187 ? -9.123 -5.189 -7.993 1.00 91.31 187 ALA A O 1
ATOM 1431 N N . GLU A 1 188 ? -7.265 -4.622 -6.868 1.00 90.00 188 GLU A N 1
ATOM 1432 C CA . GLU A 1 188 ? -7.591 -3.184 -6.769 1.00 90.00 188 GLU A CA 1
ATOM 1433 C C . GLU A 1 188 ? -7.193 -2.405 -8.043 1.00 90.00 188 GLU A C 1
ATOM 1435 O O . GLU A 1 188 ? -7.730 -1.331 -8.320 1.00 90.00 188 GLU A O 1
ATOM 1440 N N . GLY A 1 189 ? -6.268 -2.946 -8.847 1.00 90.00 189 GLY A N 1
ATOM 1441 C CA . GLY A 1 189 ? -5.674 -2.252 -9.992 1.00 90.00 189 GLY A CA 1
ATOM 1442 C C . GLY A 1 189 ? -4.648 -1.181 -9.594 1.00 90.00 189 GLY A C 1
ATOM 1443 O O . GLY A 1 189 ? -4.225 -1.099 -8.448 1.00 90.00 189 GLY A O 1
ATOM 1444 N N . VAL A 1 190 ? -4.221 -0.365 -10.563 1.00 90.69 190 VAL A N 1
ATOM 1445 C CA . VAL A 1 190 ? -3.053 0.544 -10.448 1.00 90.69 190 VAL A CA 1
ATOM 1446 C C . VAL A 1 190 ? -3.381 2.029 -10.663 1.00 90.69 190 VAL A C 1
ATOM 1448 O O . VAL A 1 190 ? -2.494 2.864 -10.832 1.00 90.69 190 VAL A O 1
ATOM 1451 N N . CYS A 1 191 ? -4.668 2.385 -10.692 1.00 81.50 191 CYS A N 1
ATOM 1452 C CA . CYS A 1 191 ? -5.108 3.739 -11.053 1.00 81.50 191 CYS A CA 1
ATOM 1453 C C . CYS A 1 191 ? -4.897 4.780 -9.942 1.00 81.50 191 CYS A C 1
ATOM 1455 O O . CYS A 1 191 ? -4.872 5.977 -10.216 1.00 81.50 191 CYS A O 1
ATOM 1457 N N . LYS A 1 192 ? -4.797 4.344 -8.685 1.00 89.25 192 LYS A N 1
ATOM 1458 C CA . LYS A 1 192 ? -4.623 5.204 -7.509 1.00 89.25 192 LYS A CA 1
ATOM 1459 C C . LYS A 1 192 ? -3.784 4.475 -6.459 1.00 89.25 192 LYS A C 1
ATOM 1461 O O . LYS A 1 192 ? -3.796 3.244 -6.451 1.00 89.25 192 LYS A O 1
ATOM 1466 N N . PRO A 1 193 ? -3.105 5.201 -5.552 1.00 94.00 193 PRO A N 1
ATOM 1467 C CA . PRO A 1 193 ? -2.480 4.574 -4.399 1.00 94.00 193 PRO A CA 1
ATOM 1468 C C . PRO A 1 193 ? -3.499 3.761 -3.599 1.00 94.00 193 PRO A C 1
ATOM 1470 O O . PRO A 1 193 ? -4.608 4.230 -3.321 1.00 94.00 193 PRO A O 1
ATOM 1473 N N . VAL A 1 194 ? -3.117 2.544 -3.230 1.00 96.56 194 VAL A N 1
ATOM 1474 C CA . VAL A 1 194 ? -3.962 1.637 -2.460 1.00 96.56 194 VAL A CA 1
ATOM 1475 C C . VAL A 1 194 ? -3.776 1.925 -0.980 1.00 96.56 194 VAL A C 1
ATOM 1477 O O . VAL A 1 194 ? -2.655 1.942 -0.486 1.00 96.56 194 VAL A O 1
ATOM 1480 N N . SER A 1 195 ? -4.873 2.167 -0.264 1.00 96.94 195 SER A N 1
ATOM 1481 C CA . SER A 1 195 ? -4.831 2.350 1.188 1.00 96.94 195 SER A CA 1
ATOM 1482 C C . SER A 1 195 ? -4.786 0.992 1.882 1.00 96.94 195 SER A C 1
ATOM 1484 O O . SER A 1 195 ? -5.684 0.170 1.695 1.00 96.94 195 SER A O 1
ATOM 1486 N N . VAL A 1 196 ? -3.750 0.753 2.678 1.00 98.12 196 VAL A N 1
ATOM 1487 C CA . VAL A 1 196 ? -3.522 -0.500 3.401 1.00 98.12 196 VAL A CA 1
ATOM 1488 C C . VAL A 1 196 ? -3.569 -0.230 4.893 1.00 98.12 196 VAL A C 1
ATOM 1490 O O . VAL A 1 196 ? -2.944 0.699 5.394 1.00 98.12 196 VAL A O 1
ATOM 1493 N N . ARG A 1 197 ? -4.313 -1.042 5.631 1.00 97.88 197 ARG A N 1
ATOM 1494 C CA . ARG A 1 197 ? -4.436 -0.929 7.090 1.00 97.88 197 ARG A CA 1
ATOM 1495 C C . ARG A 1 197 ? -4.664 -2.300 7.687 1.00 97.88 197 ARG A C 1
ATOM 1497 O O . ARG A 1 197 ? -5.071 -3.215 6.977 1.00 97.88 197 ARG A O 1
ATOM 1504 N N . TYR A 1 198 ? -4.468 -2.444 8.986 1.00 98.56 198 TYR A N 1
ATOM 1505 C CA . TYR A 1 198 ? -4.833 -3.664 9.688 1.00 98.56 198 TYR A CA 1
ATOM 1506 C C . TYR A 1 198 ? -5.651 -3.368 10.935 1.00 98.56 198 TYR A C 1
ATOM 1508 O O . TYR A 1 198 ? -5.675 -2.247 11.450 1.00 98.56 198 TYR A O 1
ATOM 1516 N N . THR A 1 199 ? -6.331 -4.400 11.415 1.00 98.38 199 THR A N 1
ATOM 1517 C CA . THR A 1 199 ? -6.934 -4.397 12.743 1.00 98.38 199 THR A CA 1
ATOM 1518 C C . THR A 1 199 ? -6.359 -5.503 13.603 1.00 98.38 199 THR A C 1
ATOM 1520 O O . THR A 1 199 ? -5.840 -6.496 13.090 1.00 98.38 199 THR A O 1
ATOM 1523 N N . VAL A 1 200 ? -6.465 -5.322 14.914 1.00 98.44 200 VAL A N 1
ATOM 1524 C CA . VAL A 1 200 ? -6.075 -6.314 15.914 1.00 98.44 200 VAL A CA 1
ATOM 1525 C C . VAL A 1 200 ? -7.319 -6.699 16.692 1.00 98.44 200 VAL A C 1
ATOM 1527 O O . VAL A 1 200 ? -8.008 -5.840 17.246 1.00 98.44 200 VAL A O 1
ATOM 1530 N N . THR A 1 201 ? -7.611 -7.992 16.717 1.00 98.31 201 THR A N 1
ATOM 1531 C CA . THR A 1 201 ? -8.763 -8.554 17.430 1.00 98.31 201 THR A CA 1
ATOM 1532 C C . THR A 1 201 ? -8.315 -9.686 18.339 1.00 98.31 201 THR A C 1
ATOM 1534 O O . THR A 1 201 ? -7.412 -10.436 17.970 1.00 98.31 201 THR A O 1
ATOM 1537 N N . HIS A 1 202 ? -8.986 -9.859 19.475 1.00 96.88 202 HIS A N 1
ATOM 1538 C CA . HIS A 1 202 ? -8.749 -10.972 20.390 1.00 96.88 202 HIS A CA 1
ATOM 1539 C C . HIS A 1 202 ? -10.067 -11.670 20.718 1.00 96.88 202 HIS A C 1
ATOM 1541 O O . HIS A 1 202 ? -11.076 -11.013 20.975 1.00 96.88 202 HIS A O 1
ATOM 1547 N N . ALA A 1 203 ? -10.072 -13.002 20.734 1.00 95.00 203 ALA A N 1
ATOM 1548 C CA . ALA A 1 203 ? -11.272 -13.758 21.074 1.00 95.00 203 ALA A CA 1
ATOM 1549 C C . ALA A 1 203 ? -11.737 -13.427 22.504 1.00 95.00 203 ALA A C 1
ATOM 1551 O O . ALA A 1 203 ? -10.973 -13.542 23.456 1.00 95.00 203 ALA A O 1
ATOM 1552 N N . GLY A 1 204 ? -12.998 -13.021 22.657 1.00 90.81 204 GLY A N 1
ATOM 1553 C CA . GLY A 1 204 ? -13.566 -12.641 23.954 1.00 90.81 204 GLY A CA 1
ATOM 1554 C C . GLY A 1 204 ? -13.369 -11.174 24.344 1.00 90.81 204 GLY A C 1
ATOM 1555 O O . GLY A 1 204 ? -13.960 -10.760 25.335 1.00 90.81 204 GLY A O 1
ATOM 1556 N N . ASN A 1 205 ? -12.623 -10.379 23.568 1.00 93.38 205 ASN A N 1
ATOM 1557 C CA . ASN A 1 205 ? -12.636 -8.920 23.677 1.00 93.38 205 ASN A CA 1
ATOM 1558 C C . ASN A 1 205 ? -13.470 -8.339 22.513 1.00 93.38 205 ASN A C 1
ATOM 1560 O O . ASN A 1 205 ? -13.119 -8.572 21.355 1.00 93.38 205 ASN A O 1
ATOM 1564 N N . PRO A 1 206 ? -14.575 -7.617 22.778 1.00 93.19 206 PRO A N 1
ATOM 1565 C CA . PRO A 1 206 ? -15.401 -7.018 21.731 1.00 93.19 206 PRO A CA 1
ATOM 1566 C C . PRO A 1 206 ? -14.746 -5.797 21.068 1.00 93.19 206 PRO A C 1
ATOM 1568 O O . PRO A 1 206 ? -15.176 -5.389 19.989 1.00 93.19 206 PRO A O 1
ATOM 1571 N N . ASN A 1 207 ? -13.724 -5.205 21.688 1.00 92.94 207 ASN A N 1
ATOM 1572 C CA . ASN A 1 207 ? -13.017 -4.060 21.136 1.00 92.94 207 ASN A CA 1
ATOM 1573 C C . ASN A 1 207 ? -12.045 -4.494 20.032 1.00 92.94 207 ASN A C 1
ATOM 1575 O O . ASN A 1 207 ? -11.486 -5.591 20.037 1.00 92.94 207 ASN A O 1
ATOM 1579 N N . THR A 1 208 ? -11.817 -3.593 19.081 1.00 95.75 208 THR A N 1
ATOM 1580 C CA . THR A 1 208 ? -10.899 -3.790 17.956 1.00 95.75 208 THR A CA 1
ATOM 1581 C C . THR A 1 208 ? -9.952 -2.605 17.884 1.00 95.75 208 THR A C 1
ATOM 1583 O O . THR A 1 208 ? -10.415 -1.467 17.867 1.00 95.75 208 THR A O 1
ATOM 1586 N N . SER A 1 209 ? -8.647 -2.863 17.798 1.00 97.06 209 SER A N 1
ATOM 1587 C CA . SER A 1 209 ? -7.665 -1.811 17.515 1.00 97.06 209 SER A CA 1
ATOM 1588 C C . SER A 1 209 ? -7.524 -1.619 16.013 1.00 97.06 209 SER A C 1
ATOM 1590 O O . SER A 1 209 ? -7.432 -2.602 15.275 1.00 97.06 209 SER A O 1
ATOM 1592 N N . TYR A 1 210 ? -7.455 -0.369 15.562 1.00 97.12 210 TYR A N 1
ATOM 1593 C CA . TYR A 1 210 ? -7.279 -0.022 14.152 1.00 97.12 210 TYR A CA 1
ATOM 1594 C C . TYR A 1 210 ? -5.937 0.670 13.952 1.00 97.12 210 TYR A C 1
ATOM 1596 O O . TYR A 1 210 ? -5.622 1.625 14.657 1.00 97.12 210 TYR A O 1
ATOM 1604 N N . SER A 1 211 ? -5.154 0.215 12.977 1.00 97.94 211 SER A N 1
ATOM 1605 C CA . SER A 1 211 ? -3.908 0.887 12.619 1.00 97.94 211 SER A CA 1
ATOM 1606 C C . SER A 1 211 ? -4.168 2.184 11.844 1.00 97.94 211 SER A C 1
ATOM 1608 O O . SER A 1 211 ? -5.199 2.316 11.168 1.00 97.94 211 SER A O 1
ATOM 1610 N N . PRO A 1 212 ? -3.185 3.100 11.806 1.00 97.25 212 PRO A N 1
ATOM 1611 C CA . PRO A 1 212 ? -3.117 4.102 10.753 1.00 97.25 212 PRO A CA 1
ATOM 1612 C C . PRO A 1 212 ? -3.108 3.447 9.362 1.00 97.25 212 PRO A C 1
ATOM 1614 O O . PRO A 1 212 ? -2.719 2.284 9.202 1.00 97.25 212 PRO A O 1
ATOM 1617 N N . SER A 1 213 ? -3.549 4.196 8.352 1.00 97.00 213 SER A N 1
ATOM 1618 C CA . SER A 1 213 ? -3.560 3.735 6.959 1.00 97.00 213 SER A CA 1
ATOM 1619 C C . SER A 1 213 ? -2.267 4.110 6.238 1.00 97.00 213 SER A C 1
ATOM 1621 O O . SER A 1 213 ? -1.791 5.235 6.368 1.00 97.00 213 SER A O 1
ATOM 1623 N N . GLN A 1 214 ? -1.741 3.186 5.439 1.00 98.19 214 GLN A N 1
ATOM 1624 C CA . GLN A 1 214 ? -0.565 3.357 4.595 1.00 98.19 214 GLN A CA 1
ATOM 1625 C C . GLN A 1 214 ? -0.977 3.408 3.117 1.00 98.19 214 GLN A C 1
ATOM 1627 O O . GLN A 1 214 ? -1.483 2.410 2.603 1.00 98.19 214 GLN A O 1
ATOM 1632 N N . PRO A 1 215 ? -0.755 4.520 2.394 1.00 97.88 215 PRO A N 1
ATOM 1633 C CA . PRO A 1 215 ? -0.876 4.522 0.942 1.00 97.88 215 PRO A CA 1
ATOM 1634 C C . PRO A 1 215 ? 0.287 3.751 0.303 1.00 97.88 215 PRO A C 1
ATOM 1636 O O . PRO A 1 215 ? 1.447 3.967 0.657 1.00 97.88 215 PRO A O 1
ATOM 1639 N N . VAL A 1 216 ? -0.025 2.888 -0.661 1.00 96.81 216 VAL A N 1
ATOM 1640 C CA . VAL A 1 216 ? 0.942 2.107 -1.442 1.00 96.81 216 VAL A CA 1
ATOM 1641 C C . VAL A 1 216 ? 0.802 2.463 -2.916 1.00 96.81 216 VAL A C 1
ATOM 1643 O O . VAL A 1 216 ? -0.287 2.351 -3.485 1.00 96.81 216 VAL A O 1
ATOM 1646 N N . LYS A 1 217 ? 1.891 2.910 -3.547 1.00 94.88 217 LYS A N 1
ATOM 1647 C CA . LYS A 1 217 ? 1.925 3.168 -4.993 1.00 94.88 217 LYS A CA 1
ATOM 1648 C C . LYS A 1 217 ? 2.113 1.840 -5.720 1.00 94.88 217 LYS A C 1
ATOM 1650 O O . LYS A 1 217 ? 3.020 1.089 -5.384 1.00 94.88 217 LYS A O 1
ATOM 1655 N N . LEU A 1 218 ? 1.278 1.586 -6.722 1.00 94.56 218 LEU A N 1
ATOM 1656 C CA . LEU A 1 218 ? 1.410 0.436 -7.610 1.00 94.56 218 LEU A CA 1
ATOM 1657 C C . LEU A 1 218 ? 1.718 0.925 -9.017 1.00 94.56 218 LEU A C 1
ATOM 1659 O O . LEU A 1 218 ? 1.067 1.856 -9.499 1.00 94.56 218 LEU A O 1
ATOM 1663 N N . VAL A 1 219 ? 2.683 0.290 -9.666 1.00 92.62 219 VAL A N 1
ATOM 1664 C CA . VAL A 1 219 ? 2.983 0.493 -11.079 1.00 92.62 219 VAL A CA 1
ATOM 1665 C C . VAL A 1 219 ? 2.933 -0.863 -11.759 1.00 92.62 219 VAL A C 1
ATOM 1667 O O . VAL A 1 219 ? 3.559 -1.809 -11.313 1.00 92.62 219 VAL A O 1
ATOM 1670 N N . SER A 1 220 ? 2.156 -0.973 -12.830 1.00 93.56 220 SER A N 1
ATOM 1671 C CA . SER A 1 220 ? 2.177 -2.162 -13.689 1.00 93.56 220 SER A CA 1
ATOM 1672 C C . SER A 1 220 ? 3.003 -1.896 -14.940 1.00 93.56 220 SER A C 1
ATOM 1674 O O . SER A 1 220 ? 3.081 -0.758 -15.412 1.00 93.56 220 SER A O 1
ATOM 1676 N N . LYS A 1 221 ? 3.523 -2.962 -15.555 1.00 92.19 221 LYS A N 1
ATOM 1677 C CA . LYS A 1 221 ? 4.189 -2.885 -16.861 1.00 92.19 221 LYS A CA 1
ATOM 1678 C C . LYS A 1 221 ? 3.317 -2.204 -17.924 1.00 92.19 221 LYS A C 1
ATOM 1680 O O . LYS A 1 221 ? 3.806 -1.416 -18.729 1.00 92.19 221 LYS A O 1
ATOM 1685 N N . GLY A 1 222 ? 2.005 -2.425 -17.881 1.00 93.31 222 GLY A N 1
ATOM 1686 C CA . GLY A 1 222 ? 1.029 -1.781 -18.752 1.00 93.31 222 GLY A CA 1
ATOM 1687 C C . GLY A 1 222 ? 0.952 -0.254 -18.658 1.00 93.31 222 GLY A C 1
ATOM 1688 O O . GLY A 1 222 ? 0.401 0.344 -19.581 1.00 93.31 222 GLY A O 1
ATOM 1689 N N . GLN A 1 223 ? 1.498 0.382 -17.613 1.00 93.75 223 GLN A N 1
ATOM 1690 C CA . GLN A 1 223 ? 1.576 1.847 -17.459 1.00 93.75 223 GLN A CA 1
ATOM 1691 C C . GLN A 1 223 ? 2.907 2.447 -17.933 1.00 93.75 223 GLN A C 1
ATOM 1693 O O . GLN A 1 223 ? 3.004 3.665 -18.104 1.00 93.75 223 GLN A O 1
ATOM 1698 N N . LEU A 1 224 ? 3.924 1.615 -18.165 1.00 95.06 224 LEU A N 1
ATOM 1699 C CA . LEU A 1 224 ? 5.205 2.077 -18.687 1.00 95.06 224 LEU A CA 1
ATOM 1700 C C . LEU A 1 224 ? 5.078 2.529 -20.150 1.00 95.06 224 LEU A C 1
ATOM 1702 O O . LEU A 1 224 ? 4.136 2.126 -20.849 1.00 95.06 224 LEU A O 1
ATOM 1706 N N . PRO A 1 225 ? 6.019 3.342 -20.655 1.00 96.81 225 PRO A N 1
ATOM 1707 C CA . PRO A 1 225 ? 6.100 3.641 -22.079 1.00 96.81 225 PRO A CA 1
ATOM 1708 C C . PRO A 1 225 ? 6.186 2.356 -22.917 1.00 96.81 225 PRO A C 1
ATOM 1710 O O . PRO A 1 225 ? 6.968 1.454 -22.634 1.00 96.81 225 PRO A O 1
ATOM 1713 N N . GLY A 1 226 ? 5.346 2.246 -23.945 1.00 95.44 226 GLY A N 1
ATOM 1714 C CA . GLY A 1 226 ? 5.195 1.030 -24.753 1.00 95.44 226 GLY A CA 1
ATOM 1715 C C . GLY A 1 226 ? 4.227 -0.011 -24.169 1.00 95.44 226 GLY A C 1
ATOM 1716 O O . GLY A 1 226 ? 3.805 -0.922 -24.884 1.00 95.44 226 GLY A O 1
ATOM 1717 N N . GLY A 1 227 ? 3.794 0.154 -22.915 1.00 94.69 227 GLY A N 1
ATOM 1718 C CA . GLY A 1 227 ? 2.876 -0.739 -22.206 1.00 94.69 227 GLY A CA 1
ATOM 1719 C C . GLY A 1 227 ? 3.387 -2.180 -22.103 1.00 94.69 227 GLY A C 1
ATOM 1720 O O . GLY A 1 227 ? 4.586 -2.440 -22.155 1.00 94.69 227 GLY A O 1
ATOM 1721 N N . GLU A 1 228 ? 2.465 -3.142 -22.012 1.00 92.38 228 GLU A N 1
ATOM 1722 C CA . GLU A 1 228 ? 2.790 -4.570 -21.828 1.00 92.38 228 GLU A CA 1
ATOM 1723 C C . GLU A 1 228 ? 3.736 -5.137 -22.900 1.00 92.38 228 GLU A C 1
ATOM 1725 O O . GLU A 1 228 ? 4.575 -5.996 -22.619 1.00 92.38 228 GLU A O 1
ATOM 1730 N N . THR A 1 229 ? 3.621 -4.637 -24.133 1.00 93.00 229 THR A N 1
ATOM 1731 C CA . THR A 1 229 ? 4.433 -5.069 -25.278 1.00 93.00 229 THR A CA 1
ATOM 1732 C C . THR A 1 229 ? 5.829 -4.450 -25.303 1.00 93.00 229 THR A C 1
ATOM 1734 O O . THR A 1 229 ? 6.691 -4.944 -26.026 1.00 93.00 229 THR A O 1
ATOM 1737 N N . GLY A 1 230 ? 6.061 -3.387 -24.529 1.00 94.81 230 GLY A N 1
ATOM 1738 C CA . GLY A 1 230 ? 7.292 -2.605 -24.559 1.00 94.81 230 GLY A CA 1
ATOM 1739 C C . GLY A 1 230 ? 7.419 -1.701 -25.789 1.00 94.81 230 GLY A C 1
ATOM 1740 O O . GLY A 1 230 ? 6.490 -1.534 -26.584 1.00 94.81 230 GLY A O 1
ATOM 1741 N N . LEU A 1 231 ? 8.589 -1.079 -25.919 1.00 97.62 231 LEU A N 1
ATOM 1742 C CA . LEU A 1 231 ? 8.902 -0.105 -26.962 1.00 97.62 231 LEU A CA 1
ATOM 1743 C C . LEU A 1 231 ? 9.486 -0.781 -28.213 1.00 97.62 231 LEU A C 1
ATOM 1745 O O . LEU A 1 231 ? 10.420 -1.584 -28.135 1.00 97.62 231 LEU A O 1
ATOM 1749 N N . GLY A 1 232 ? 8.957 -0.418 -29.384 1.00 96.75 232 GLY A N 1
ATOM 1750 C CA . GLY A 1 232 ? 9.472 -0.873 -30.679 1.00 96.75 232 GLY A CA 1
ATOM 1751 C C . GLY A 1 232 ? 10.850 -0.290 -31.011 1.00 96.75 232 GLY A C 1
ATOM 1752 O O . GLY A 1 232 ? 11.318 0.636 -30.361 1.00 96.75 232 GLY A O 1
ATOM 1753 N N . ALA A 1 233 ? 11.515 -0.828 -32.033 1.00 96.69 233 ALA A N 1
ATOM 1754 C CA . ALA A 1 233 ? 12.799 -0.293 -32.485 1.00 96.69 233 ALA A CA 1
ATOM 1755 C C . ALA A 1 233 ? 12.619 1.065 -33.198 1.00 96.69 233 ALA A C 1
ATOM 1757 O O . ALA A 1 233 ? 11.603 1.261 -33.873 1.00 96.69 233 ALA A O 1
ATOM 1758 N N . PRO A 1 234 ? 13.591 1.991 -33.101 1.00 96.56 234 PRO A N 1
ATOM 1759 C CA . PRO A 1 234 ? 13.573 3.202 -33.914 1.00 96.56 234 PRO A CA 1
ATOM 1760 C C . PRO A 1 234 ? 13.792 2.880 -35.405 1.00 96.56 234 PRO A C 1
ATOM 1762 O O . PRO A 1 234 ? 14.283 1.813 -35.767 1.00 96.56 234 PRO A O 1
ATOM 1765 N N . LEU A 1 235 ? 13.446 3.810 -36.292 1.00 94.25 235 LEU A N 1
ATOM 1766 C CA . LEU A 1 235 ? 13.499 3.634 -37.743 1.00 94.25 235 LEU A CA 1
ATOM 1767 C C . LEU A 1 235 ? 14.518 4.578 -38.383 1.00 94.25 235 LEU A C 1
ATOM 1769 O O . LEU A 1 235 ? 14.455 5.793 -38.202 1.00 94.25 235 LEU A O 1
ATOM 1773 N N . PHE A 1 236 ? 15.411 4.028 -39.203 1.00 91.12 236 PHE A N 1
ATOM 1774 C CA . PHE A 1 236 ? 16.273 4.808 -40.089 1.00 91.12 236 PHE A CA 1
ATOM 1775 C C . PHE A 1 236 ? 15.521 5.113 -41.386 1.00 91.12 236 PHE A C 1
ATOM 1777 O O . PHE A 1 236 ? 15.543 4.328 -42.330 1.00 91.12 236 PHE A O 1
ATOM 1784 N N . ILE A 1 237 ? 14.828 6.251 -41.438 1.00 85.00 237 ILE A N 1
ATOM 1785 C CA . ILE A 1 237 ? 13.903 6.565 -42.545 1.00 85.00 237 ILE A CA 1
ATOM 1786 C C . ILE A 1 237 ? 14.596 6.879 -43.881 1.00 85.00 237 ILE A C 1
ATOM 1788 O O . ILE A 1 237 ? 13.935 6.927 -44.912 1.00 85.00 237 ILE A O 1
ATOM 1792 N N . GLN A 1 238 ? 15.911 7.107 -43.861 1.00 84.69 238 GLN A N 1
ATOM 1793 C CA . GLN A 1 238 ? 16.740 7.350 -45.049 1.00 84.69 238 GLN A CA 1
ATOM 1794 C C . GLN A 1 238 ? 17.569 6.121 -45.455 1.00 84.69 238 GLN A C 1
ATOM 1796 O O . GLN A 1 238 ? 18.370 6.207 -46.383 1.00 84.69 238 GLN A O 1
ATOM 1801 N N . ALA A 1 239 ? 17.413 4.981 -44.773 1.00 84.06 239 ALA A N 1
ATOM 1802 C CA . ALA A 1 239 ? 18.053 3.747 -45.207 1.00 84.06 239 ALA A CA 1
ATOM 1803 C C . ALA A 1 239 ? 17.364 3.220 -46.474 1.00 84.06 239 ALA A C 1
ATOM 1805 O O . ALA A 1 239 ? 16.137 3.239 -46.587 1.00 84.06 239 ALA A O 1
ATOM 1806 N N . ASN A 1 240 ? 18.156 2.750 -47.437 1.00 82.38 240 ASN A N 1
ATOM 1807 C CA . ASN A 1 240 ? 17.636 2.180 -48.675 1.00 82.38 240 ASN A CA 1
ATOM 1808 C C . ASN A 1 240 ? 16.988 0.794 -48.441 1.00 82.38 240 ASN A C 1
ATOM 1810 O O . ASN A 1 240 ? 16.958 0.275 -47.324 1.00 82.38 240 ASN A O 1
ATOM 1814 N N . ALA A 1 241 ? 16.489 0.158 -49.508 1.00 83.00 241 ALA A N 1
ATOM 1815 C CA . ALA A 1 241 ? 15.829 -1.154 -49.439 1.00 83.00 241 ALA A CA 1
ATOM 1816 C C . ALA A 1 241 ? 16.715 -2.291 -48.880 1.00 83.00 241 ALA A C 1
ATOM 1818 O O . ALA A 1 241 ? 16.199 -3.348 -48.526 1.00 83.00 241 ALA A O 1
ATOM 1819 N N . TYR A 1 242 ? 18.029 -2.072 -48.785 1.00 83.00 242 TYR A N 1
ATOM 1820 C CA . TYR A 1 242 ? 19.001 -2.998 -48.205 1.00 83.00 242 TYR A CA 1
ATOM 1821 C C . TYR A 1 242 ? 19.394 -2.629 -46.766 1.00 83.00 242 TYR A C 1
ATOM 1823 O O . TYR A 1 242 ? 20.359 -3.176 -46.237 1.00 83.00 242 TYR A O 1
ATOM 1831 N N . CYS A 1 243 ? 18.658 -1.707 -46.133 1.00 84.81 243 CYS A N 1
ATOM 1832 C CA . CYS A 1 243 ? 18.961 -1.155 -44.814 1.00 84.81 243 CYS A CA 1
ATOM 1833 C C . CYS A 1 243 ? 20.352 -0.501 -44.757 1.00 84.81 243 CYS A C 1
ATOM 1835 O O . CYS A 1 243 ? 21.067 -0.662 -43.769 1.00 84.81 243 CYS A O 1
ATOM 1837 N N . THR A 1 244 ? 20.740 0.219 -45.814 1.00 86.62 244 THR A N 1
ATOM 1838 C CA . THR A 1 244 ? 22.026 0.927 -45.897 1.00 86.62 244 THR A CA 1
ATOM 1839 C C . THR A 1 244 ? 21.813 2.433 -46.006 1.00 86.62 244 THR A C 1
ATOM 1841 O O . THR A 1 244 ? 21.005 2.900 -46.809 1.00 86.62 244 THR A O 1
ATOM 1844 N N . LEU A 1 245 ? 22.558 3.190 -45.201 1.00 86.19 245 LEU A N 1
ATOM 1845 C CA . LEU A 1 245 ? 22.702 4.637 -45.303 1.00 86.19 245 LEU A CA 1
ATOM 1846 C C . LEU A 1 245 ? 23.851 4.963 -46.260 1.00 86.19 245 LEU A C 1
ATOM 1848 O O . LEU A 1 245 ? 24.973 4.493 -46.068 1.00 86.19 245 LEU A O 1
ATOM 1852 N N . GLU A 1 246 ? 23.558 5.780 -47.267 1.00 80.50 246 GLU A N 1
ATOM 1853 C CA . GLU A 1 246 ? 24.487 6.179 -48.328 1.00 80.50 246 GLU A CA 1
ATOM 1854 C C . GLU A 1 246 ? 24.488 7.713 -48.483 1.00 80.50 246 GLU A C 1
ATOM 1856 O O . GLU A 1 246 ? 23.479 8.353 -48.170 1.00 80.50 246 GLU A O 1
ATOM 1861 N N . PRO A 1 247 ? 25.559 8.329 -49.022 1.00 71.25 247 PRO A N 1
ATOM 1862 C CA . PRO A 1 247 ? 25.680 9.784 -49.152 1.00 71.25 247 PRO A CA 1
ATOM 1863 C C . PRO A 1 247 ? 24.548 10.447 -49.946 1.00 71.25 247 PRO A C 1
ATOM 1865 O O . PRO A 1 247 ? 24.216 11.600 -49.692 1.00 71.25 247 PRO A O 1
ATOM 1868 N N . ALA A 1 248 ? 23.961 9.729 -50.910 1.00 60.66 248 ALA A N 1
ATOM 1869 C CA . ALA A 1 248 ? 22.879 10.211 -51.773 1.00 60.66 248 ALA A CA 1
ATOM 1870 C C . ALA A 1 248 ? 21.483 9.696 -51.358 1.00 60.66 248 ALA A C 1
ATOM 1872 O O . ALA A 1 248 ? 20.504 9.968 -52.048 1.00 60.66 248 ALA A O 1
ATOM 1873 N N . GLY A 1 249 ? 21.383 8.935 -50.260 1.00 54.03 249 GLY A N 1
ATOM 1874 C CA . GLY A 1 249 ? 20.188 8.170 -49.880 1.00 54.03 249 GLY A CA 1
ATOM 1875 C C . GLY A 1 249 ? 19.033 8.975 -49.276 1.00 54.03 249 GLY A C 1
ATOM 1876 O O . GLY A 1 249 ? 17.996 8.398 -48.955 1.00 54.03 249 GLY A O 1
ATOM 1877 N N . SER A 1 250 ? 19.164 10.293 -49.116 1.00 50.28 250 SER A N 1
ATOM 1878 C CA . SER A 1 250 ? 18.053 11.135 -48.664 1.00 50.28 250 SER A CA 1
ATOM 1879 C C . SER A 1 250 ? 17.077 11.374 -49.829 1.00 50.28 250 SER A C 1
ATOM 1881 O O . SER A 1 250 ? 17.491 11.969 -50.825 1.00 50.28 250 SER A O 1
ATOM 1883 N N . PRO A 1 251 ? 15.785 10.991 -49.738 1.00 47.84 251 PRO A N 1
ATOM 1884 C CA . PRO A 1 251 ? 14.802 11.226 -50.806 1.00 47.84 251 PRO A CA 1
ATOM 1885 C C . PRO A 1 251 ? 14.631 12.706 -51.194 1.00 47.84 251 PRO A C 1
ATOM 1887 O O . PRO A 1 251 ? 14.086 13.010 -52.251 1.00 47.84 251 PRO A O 1
ATOM 1890 N N . ASP A 1 252 ? 15.082 13.623 -50.336 1.00 48.56 252 ASP A N 1
ATOM 1891 C CA . ASP A 1 252 ? 15.039 15.076 -50.504 1.00 48.56 252 ASP A CA 1
ATOM 1892 C C . ASP A 1 252 ? 16.384 15.697 -50.937 1.00 48.56 252 ASP A C 1
ATOM 1894 O O . ASP A 1 252 ? 16.471 16.915 -51.082 1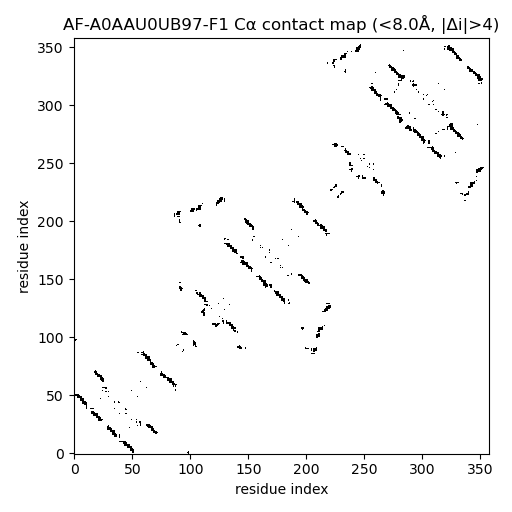.00 48.56 252 ASP A O 1
ATOM 1898 N N . GLY A 1 253 ? 17.442 14.898 -51.129 1.00 48.09 253 GLY A N 1
ATOM 1899 C CA . GLY A 1 253 ? 18.778 15.397 -51.468 1.00 48.09 253 GLY A CA 1
ATOM 1900 C C . GLY A 1 253 ? 19.459 16.220 -50.363 1.00 48.09 253 GLY A C 1
ATOM 1901 O O . GLY A 1 253 ? 20.440 16.908 -50.647 1.00 48.09 253 GLY A O 1
ATOM 1902 N N . SER A 1 254 ? 18.974 16.174 -49.114 1.00 48.12 254 SER A N 1
ATOM 1903 C CA . SER A 1 254 ? 19.563 16.940 -48.009 1.00 48.12 254 SER A CA 1
ATOM 1904 C C . SER A 1 254 ? 20.933 16.375 -47.584 1.00 48.12 254 SER A C 1
ATOM 1906 O O . SER A 1 254 ? 21.002 15.213 -47.171 1.00 48.12 254 SER A O 1
ATOM 1908 N N . PRO A 1 255 ? 22.011 17.189 -47.557 1.00 53.78 255 PRO A N 1
ATOM 1909 C CA . PRO A 1 255 ? 23.361 16.781 -47.134 1.00 53.78 255 PRO A CA 1
ATOM 1910 C C . PRO A 1 255 ? 23.526 16.641 -45.603 1.00 53.78 255 PRO A C 1
ATOM 1912 O O . PRO A 1 255 ? 24.640 16.581 -45.087 1.00 53.78 255 PRO A O 1
ATOM 1915 N N . ASN A 1 256 ? 22.425 16.610 -44.846 1.00 62.97 256 ASN A N 1
ATOM 1916 C CA . ASN A 1 256 ? 22.410 16.981 -43.427 1.00 62.97 256 ASN A CA 1
ATOM 1917 C C . ASN A 1 256 ? 22.331 15.799 -42.440 1.00 62.97 256 ASN A C 1
ATOM 1919 O O . ASN A 1 256 ? 21.997 15.998 -41.273 1.00 62.97 256 ASN A O 1
ATOM 1923 N N . GLY A 1 257 ? 22.687 14.585 -42.871 1.00 76.12 257 GLY A N 1
ATOM 1924 C CA . GLY A 1 257 ? 22.778 13.400 -42.007 1.00 76.12 257 GLY A CA 1
ATOM 1925 C C . GLY A 1 257 ? 21.572 12.466 -42.105 1.00 76.12 257 GLY A C 1
ATOM 1926 O O . GLY A 1 257 ? 20.847 12.494 -43.100 1.00 76.12 257 GLY A O 1
ATOM 1927 N N . THR A 1 258 ? 21.373 11.622 -41.086 1.00 84.94 258 THR A N 1
ATOM 1928 C CA . THR A 1 258 ? 20.266 10.651 -41.047 1.00 84.94 258 THR A CA 1
ATOM 1929 C C . THR A 1 258 ? 19.281 10.975 -39.938 1.00 84.94 258 THR A C 1
ATOM 1931 O O . THR A 1 258 ? 19.651 11.312 -38.817 1.00 84.94 258 THR A O 1
ATOM 1934 N N . ALA A 1 259 ? 18.006 10.810 -40.236 1.00 88.94 259 ALA A N 1
ATOM 1935 C CA . ALA A 1 259 ? 16.928 10.894 -39.285 1.00 88.94 259 ALA A CA 1
ATOM 1936 C C . ALA A 1 259 ? 16.636 9.523 -38.686 1.00 88.94 259 ALA A C 1
ATOM 1938 O O . ALA A 1 259 ? 16.405 8.546 -39.405 1.00 88.94 259 ALA A O 1
ATOM 1939 N N . VAL A 1 260 ? 16.604 9.486 -37.362 1.00 93.50 260 VAL A N 1
ATOM 1940 C CA . VAL A 1 260 ? 16.110 8.361 -36.584 1.00 93.50 260 VAL A CA 1
ATOM 1941 C C . VAL A 1 260 ? 14.712 8.724 -36.108 1.00 93.50 260 VAL A C 1
ATOM 1943 O O . VAL A 1 260 ? 14.519 9.705 -35.388 1.00 93.50 260 VAL A O 1
ATOM 1946 N N . HIS A 1 261 ? 13.726 7.961 -36.563 1.00 95.81 261 HIS A N 1
ATOM 1947 C CA . HIS A 1 261 ? 12.328 8.183 -36.243 1.00 95.81 261 HIS A CA 1
ATOM 1948 C C . HIS A 1 261 ? 11.842 7.195 -35.188 1.00 95.81 261 HIS A C 1
ATOM 1950 O O . HIS A 1 261 ? 12.070 5.993 -35.298 1.00 95.81 261 HIS A O 1
ATOM 1956 N N . ILE A 1 262 ? 11.147 7.698 -34.178 1.00 97.56 262 ILE A N 1
ATOM 1957 C CA . ILE A 1 262 ? 10.475 6.895 -33.164 1.00 97.56 262 ILE A CA 1
ATOM 1958 C C . ILE A 1 262 ? 8.981 7.068 -33.386 1.00 97.56 262 ILE A C 1
ATOM 1960 O O . ILE A 1 262 ? 8.462 8.172 -33.223 1.00 97.56 262 ILE A O 1
ATOM 1964 N N . ASN A 1 263 ? 8.303 5.985 -33.763 1.00 96.44 263 ASN A N 1
ATOM 1965 C CA . ASN A 1 263 ? 6.851 5.988 -33.927 1.00 96.44 263 ASN A CA 1
ATOM 1966 C C . ASN A 1 263 ? 6.156 6.322 -32.594 1.00 96.44 263 ASN A C 1
ATOM 1968 O O . ASN A 1 263 ? 6.694 5.980 -31.534 1.00 96.44 263 ASN A O 1
ATOM 1972 N N . PRO A 1 264 ? 4.939 6.899 -32.624 1.00 96.62 264 PRO A N 1
ATOM 1973 C CA . PRO A 1 264 ? 4.107 6.991 -31.433 1.00 96.62 264 PRO A CA 1
ATOM 1974 C C . PRO A 1 264 ? 3.995 5.637 -30.728 1.00 96.62 264 PRO A C 1
ATOM 1976 O O . PRO A 1 264 ? 3.759 4.607 -31.368 1.00 96.62 264 PRO A O 1
ATOM 1979 N N . TYR A 1 265 ? 4.163 5.635 -29.409 1.00 96.31 265 TYR A N 1
ATOM 1980 C CA . TYR A 1 265 ? 4.113 4.427 -28.589 1.00 96.31 265 TYR A CA 1
ATOM 1981 C C . TYR A 1 265 ? 2.916 4.444 -27.635 1.00 96.31 265 TYR A C 1
ATOM 1983 O O . TYR A 1 265 ? 2.306 5.474 -27.346 1.00 96.31 265 TYR A O 1
ATOM 1991 N N . ARG A 1 266 ? 2.545 3.264 -27.134 1.00 96.75 266 ARG A N 1
ATOM 1992 C CA . ARG A 1 266 ? 1.479 3.136 -26.133 1.00 96.75 266 ARG A CA 1
ATOM 1993 C C . ARG A 1 266 ? 1.877 3.874 -24.853 1.00 96.75 266 ARG A C 1
ATOM 1995 O O . ARG A 1 266 ? 2.997 3.709 -24.389 1.00 96.75 266 ARG A O 1
ATOM 2002 N N . ASN A 1 267 ? 0.945 4.626 -24.271 1.00 95.75 267 ASN A N 1
ATOM 2003 C CA . ASN A 1 267 ? 1.166 5.499 -23.109 1.00 95.75 267 ASN A CA 1
ATOM 2004 C C . ASN A 1 267 ? 2.104 6.690 -23.363 1.00 95.75 267 ASN A C 1
ATOM 2006 O O . ASN A 1 267 ? 2.591 7.270 -22.401 1.00 95.75 267 ASN A O 1
ATOM 2010 N N . MET A 1 268 ? 2.333 7.070 -24.625 1.00 97.00 268 MET A N 1
ATOM 2011 C CA . MET A 1 268 ? 3.017 8.320 -24.953 1.00 97.00 268 MET A CA 1
ATOM 2012 C C . MET A 1 268 ? 2.208 9.519 -24.461 1.00 97.00 268 MET A C 1
ATOM 2014 O O . MET A 1 268 ? 1.017 9.637 -24.769 1.00 97.00 268 MET A O 1
ATOM 2018 N N . GLN A 1 269 ? 2.850 10.398 -23.697 1.00 96.62 269 GLN A N 1
ATOM 2019 C CA . GLN A 1 269 ? 2.241 11.602 -23.139 1.00 96.62 269 GLN A CA 1
ATOM 2020 C C . GLN A 1 269 ? 3.181 12.800 -23.258 1.00 96.62 269 GLN A C 1
ATOM 2022 O O . GLN A 1 269 ? 4.400 12.663 -23.322 1.00 96.62 269 GLN A O 1
ATOM 2027 N N . VAL A 1 270 ? 2.599 14.001 -23.281 1.00 97.38 270 VAL A N 1
ATOM 2028 C CA . VAL A 1 270 ? 3.378 15.242 -23.213 1.00 97.38 270 VAL A CA 1
ATOM 2029 C C . VAL A 1 270 ? 4.173 15.265 -21.914 1.00 97.38 270 VAL A C 1
ATOM 2031 O O . VAL A 1 270 ? 3.619 15.022 -20.842 1.00 97.38 270 VAL A O 1
ATOM 2034 N N . GLY A 1 271 ? 5.459 15.590 -22.016 1.00 96.94 271 GLY A N 1
ATOM 2035 C CA . GLY A 1 271 ? 6.376 15.588 -20.879 1.00 96.94 271 GLY A CA 1
ATOM 2036 C C . GLY A 1 271 ? 7.167 14.292 -20.697 1.00 96.94 271 GLY A C 1
ATOM 2037 O O . GLY A 1 271 ? 8.110 14.303 -19.908 1.00 96.94 271 GLY A O 1
ATOM 2038 N N . ASP A 1 272 ? 6.856 13.219 -21.435 1.00 98.00 272 ASP A N 1
ATOM 2039 C CA . ASP A 1 272 ? 7.746 12.056 -21.513 1.00 98.00 272 ASP A CA 1
ATOM 2040 C C . ASP A 1 272 ? 9.123 12.497 -22.032 1.00 98.00 272 ASP A C 1
ATOM 2042 O O . ASP A 1 272 ? 9.221 13.316 -22.950 1.00 98.00 272 ASP A O 1
ATOM 2046 N N . VAL A 1 273 ? 10.191 11.936 -21.471 1.00 98.31 273 VAL A N 1
ATOM 2047 C CA . VAL A 1 273 ? 11.567 12.232 -21.885 1.00 98.31 273 VAL A CA 1
ATOM 2048 C C . VAL A 1 273 ? 12.112 11.048 -22.668 1.00 98.31 273 VAL A C 1
ATOM 2050 O O . VAL A 1 273 ? 12.225 9.948 -22.131 1.00 98.31 273 VAL A O 1
ATOM 2053 N N . ILE A 1 274 ? 12.457 11.270 -23.935 1.00 98.31 274 ILE A N 1
ATOM 2054 C CA . ILE A 1 274 ? 13.060 10.266 -24.812 1.00 98.31 274 ILE A CA 1
ATOM 2055 C C . ILE A 1 274 ? 14.560 10.519 -24.900 1.00 98.31 274 ILE A C 1
ATOM 2057 O O . ILE A 1 274 ? 14.986 11.569 -25.379 1.00 98.31 274 ILE A O 1
ATOM 2061 N N . GLN A 1 275 ? 15.355 9.526 -24.517 1.00 98.31 275 GLN A N 1
ATOM 2062 C CA . GLN A 1 275 ? 16.809 9.538 -24.622 1.00 98.31 275 GLN A CA 1
ATOM 2063 C C . GLN A 1 275 ? 17.259 8.572 -25.718 1.00 98.31 275 GLN A C 1
ATOM 2065 O O . GLN A 1 275 ? 17.247 7.353 -25.543 1.00 98.31 275 GLN A O 1
ATOM 2070 N N . LEU A 1 276 ? 17.665 9.111 -26.867 1.00 97.88 276 LEU A N 1
ATOM 2071 C CA . LEU A 1 276 ? 18.208 8.337 -27.978 1.00 97.88 276 LEU A CA 1
ATOM 2072 C C . LEU A 1 276 ? 19.712 8.119 -27.787 1.00 97.88 276 LEU A C 1
ATOM 2074 O O . LEU A 1 276 ? 20.464 9.053 -27.524 1.00 97.88 276 LEU A O 1
ATOM 2078 N N . SER A 1 277 ? 20.161 6.885 -28.000 1.00 97.19 277 SER A N 1
ATOM 2079 C CA . SER A 1 277 ? 21.571 6.522 -28.133 1.00 97.19 277 SER A CA 1
ATOM 2080 C C . SER A 1 277 ? 21.836 5.961 -29.526 1.00 97.19 277 SER A C 1
ATOM 2082 O O . SER A 1 277 ? 21.229 4.964 -29.923 1.00 97.19 277 SER A O 1
ATOM 2084 N N . PHE A 1 278 ? 22.776 6.574 -30.237 1.00 96.25 278 PHE A N 1
ATOM 2085 C CA . PHE A 1 278 ? 23.290 6.131 -31.527 1.00 96.25 278 PHE A CA 1
ATOM 2086 C C . PHE A 1 278 ? 24.762 5.730 -31.393 1.00 96.25 278 PHE A C 1
ATOM 2088 O O . PHE A 1 278 ? 25.541 6.390 -30.702 1.00 96.25 278 PHE A O 1
ATOM 2095 N N . THR A 1 279 ? 25.162 4.640 -32.043 1.00 96.00 279 THR A N 1
ATOM 2096 C CA . THR A 1 279 ? 26.548 4.157 -32.032 1.00 96.00 279 THR A CA 1
ATOM 2097 C C . THR A 1 279 ? 26.917 3.562 -33.384 1.00 96.00 279 THR A C 1
ATOM 2099 O O . THR A 1 279 ? 26.307 2.588 -33.826 1.00 96.00 279 THR A O 1
ATOM 2102 N N . GLY A 1 280 ? 27.927 4.138 -34.032 1.00 94.38 280 GLY A N 1
ATOM 2103 C CA . GLY A 1 280 ? 28.573 3.597 -35.223 1.00 94.38 280 GLY A CA 1
ATOM 2104 C C . GLY A 1 280 ? 29.693 2.610 -34.894 1.00 94.38 280 GLY A C 1
ATOM 2105 O O . GLY A 1 280 ? 30.357 2.730 -33.867 1.00 94.38 280 GLY A O 1
ATOM 2106 N N . PHE A 1 281 ? 29.924 1.660 -35.793 1.00 94.56 281 PHE A N 1
ATOM 2107 C CA . PHE A 1 281 ? 30.963 0.634 -35.705 1.00 94.56 281 PHE A CA 1
ATOM 2108 C C . PHE A 1 281 ? 31.746 0.575 -37.017 1.00 94.56 281 PHE A C 1
ATOM 2110 O O . PHE A 1 281 ? 31.168 0.742 -38.092 1.00 94.56 281 PHE A O 1
ATOM 2117 N N . ASP A 1 282 ? 33.039 0.281 -36.926 1.00 90.81 282 ASP A N 1
ATOM 2118 C CA . ASP A 1 282 ? 33.994 0.285 -38.045 1.00 90.81 282 ASP A CA 1
ATOM 2119 C C . ASP A 1 282 ? 33.930 -0.950 -38.967 1.00 90.81 282 ASP A C 1
ATOM 2121 O O . ASP A 1 282 ? 34.662 -1.036 -39.954 1.00 90.81 282 ASP A O 1
ATOM 2125 N N . ALA A 1 283 ? 33.045 -1.907 -38.675 1.00 89.38 283 ALA A N 1
ATOM 2126 C CA . ALA A 1 283 ? 32.871 -3.123 -39.457 1.00 89.38 283 ALA A CA 1
ATOM 2127 C C . ALA A 1 283 ? 31.396 -3.418 -39.762 1.00 89.38 283 ALA A C 1
ATOM 2129 O O . ALA A 1 283 ? 30.486 -3.084 -39.006 1.00 89.38 283 ALA A O 1
ATOM 2130 N N . MET A 1 284 ? 31.155 -4.117 -40.876 1.00 86.44 284 MET A N 1
ATOM 2131 C CA . MET A 1 284 ? 29.809 -4.542 -41.299 1.00 86.44 284 MET A CA 1
ATOM 2132 C C . MET A 1 284 ? 29.217 -5.635 -40.390 1.00 86.44 284 MET A C 1
ATOM 2134 O O . MET A 1 284 ? 28.009 -5.840 -40.361 1.00 86.44 284 MET A O 1
ATOM 2138 N N . SER A 1 285 ? 30.058 -6.356 -39.651 1.00 87.44 285 SER A N 1
ATOM 2139 C CA . SER A 1 285 ? 29.662 -7.366 -38.669 1.00 87.44 285 SER A CA 1
ATOM 2140 C C . SER A 1 285 ? 30.691 -7.371 -37.546 1.00 87.44 285 SER A C 1
ATOM 2142 O O . SER A 1 285 ? 31.889 -7.393 -37.822 1.00 87.44 285 SER A O 1
ATOM 2144 N N . GLY A 1 286 ? 30.239 -7.349 -36.291 1.00 79.31 286 GLY A N 1
ATOM 2145 C CA . GLY A 1 286 ? 31.124 -7.071 -35.157 1.00 79.31 286 GLY A CA 1
ATOM 2146 C C . GLY A 1 286 ? 31.647 -5.631 -35.209 1.00 79.31 286 GLY A C 1
ATOM 2147 O O . GLY A 1 286 ? 30.857 -4.714 -35.460 1.00 79.31 286 GLY A O 1
ATOM 2148 N N . GLY A 1 287 ? 32.953 -5.469 -34.989 1.00 84.19 287 GLY A N 1
ATOM 2149 C CA . GLY A 1 287 ? 33.654 -4.182 -35.013 1.00 84.19 287 GLY A CA 1
ATOM 2150 C C . GLY A 1 287 ? 33.664 -3.464 -33.670 1.00 84.19 287 GLY A C 1
ATOM 2151 O O . GLY A 1 287 ? 32.837 -3.744 -32.794 1.00 84.19 287 GLY A O 1
ATOM 2152 N N . ASP A 1 288 ? 34.597 -2.529 -33.535 1.00 91.44 288 ASP A N 1
ATOM 2153 C CA . ASP A 1 288 ? 34.713 -1.684 -32.353 1.00 91.44 288 ASP A CA 1
ATOM 2154 C C . ASP A 1 288 ? 33.850 -0.418 -32.517 1.00 91.44 288 ASP A C 1
ATOM 2156 O O . ASP A 1 288 ? 33.680 0.091 -33.633 1.00 91.44 288 ASP A O 1
ATOM 2160 N N . PRO A 1 289 ? 33.262 0.110 -31.424 1.00 93.19 289 PRO A N 1
ATOM 2161 C CA . PRO A 1 289 ? 32.530 1.367 -31.474 1.00 93.19 289 PRO A CA 1
ATOM 2162 C C . PRO A 1 289 ? 33.432 2.520 -31.923 1.00 93.19 289 PRO A C 1
ATOM 2164 O O . PRO A 1 289 ? 34.465 2.806 -31.313 1.00 93.19 289 PRO A O 1
ATOM 2167 N N . VAL A 1 290 ? 33.001 3.250 -32.947 1.00 92.75 290 VAL A N 1
ATOM 2168 C CA . VAL A 1 290 ? 33.675 4.467 -33.393 1.00 92.75 290 VAL A CA 1
ATOM 2169 C C . VAL A 1 290 ? 33.199 5.617 -32.510 1.00 92.75 290 VAL A C 1
ATOM 2171 O O . VAL A 1 290 ? 32.064 6.082 -32.619 1.00 92.75 290 VAL A O 1
ATOM 2174 N N . VAL A 1 291 ? 34.076 6.100 -31.627 1.00 90.62 291 VAL A N 1
ATOM 2175 C CA . VAL A 1 291 ? 33.757 7.166 -30.657 1.00 90.62 291 VAL A CA 1
ATOM 2176 C C . VAL A 1 291 ? 33.222 8.426 -31.346 1.00 90.62 291 VAL A C 1
ATOM 2178 O O . VAL A 1 291 ? 32.229 8.994 -30.905 1.00 90.62 291 VAL A O 1
ATOM 2181 N N . ALA A 1 292 ? 33.823 8.825 -32.472 1.00 89.75 292 ALA A N 1
ATOM 2182 C CA . ALA A 1 292 ? 33.390 9.985 -33.261 1.00 89.75 292 ALA A CA 1
ATOM 2183 C C . ALA A 1 292 ? 32.052 9.779 -34.007 1.00 89.75 292 ALA A C 1
ATOM 2185 O O . ALA A 1 292 ? 31.519 10.728 -34.575 1.00 89.75 292 ALA A O 1
ATOM 2186 N N . ALA A 1 293 ? 31.521 8.553 -34.012 1.00 90.00 293 ALA A N 1
ATOM 2187 C CA . ALA A 1 293 ? 30.232 8.182 -34.590 1.00 90.00 293 ALA A CA 1
ATOM 2188 C C . ALA A 1 293 ? 29.223 7.740 -33.515 1.00 90.00 293 ALA A C 1
ATOM 2190 O O . ALA A 1 293 ? 28.312 6.960 -33.792 1.00 90.00 293 ALA A O 1
ATOM 2191 N N . SER A 1 294 ? 29.407 8.189 -32.274 1.00 93.06 294 SER A N 1
ATOM 2192 C CA . SER A 1 294 ? 28.464 7.968 -31.182 1.00 93.06 294 SER A CA 1
ATOM 2193 C C . SER A 1 294 ? 27.773 9.276 -30.833 1.00 93.06 294 SER A C 1
ATOM 2195 O O . SER A 1 294 ? 28.430 10.303 -30.692 1.00 93.06 294 SER A O 1
ATOM 2197 N N . ASP A 1 295 ? 26.455 9.229 -30.682 1.00 93.44 295 ASP A N 1
ATOM 2198 C CA . ASP A 1 295 ? 25.648 10.406 -30.375 1.00 93.44 295 ASP A CA 1
ATOM 2199 C C . ASP A 1 295 ? 24.575 10.057 -29.341 1.00 93.44 295 ASP A C 1
ATOM 2201 O O . ASP A 1 295 ? 24.059 8.934 -29.304 1.00 93.44 295 ASP A O 1
ATOM 2205 N N . ARG A 1 296 ? 24.263 11.017 -28.473 1.00 95.94 296 ARG A N 1
ATOM 2206 C CA . ARG A 1 296 ? 23.191 10.907 -27.486 1.00 95.94 296 ARG A CA 1
ATOM 2207 C C . ARG A 1 296 ? 22.381 12.181 -27.501 1.00 95.94 296 ARG A C 1
ATOM 2209 O O . ARG A 1 296 ? 22.918 13.267 -27.309 1.00 95.94 296 ARG A O 1
ATOM 2216 N N . GLN A 1 297 ? 21.083 12.022 -27.694 1.00 96.75 297 GLN A N 1
ATOM 2217 C CA . GLN A 1 297 ? 20.151 13.132 -27.783 1.00 96.75 297 GLN A CA 1
ATOM 2218 C C . GLN A 1 297 ? 18.987 12.896 -26.834 1.00 96.75 297 GLN A C 1
ATOM 2220 O O . GLN A 1 297 ? 18.608 11.756 -26.569 1.00 96.75 297 GLN A O 1
ATOM 2225 N N . GLU A 1 298 ? 18.414 13.987 -26.347 1.00 97.69 298 GLU A N 1
ATOM 2226 C CA . GLU A 1 298 ? 17.242 13.970 -25.486 1.00 97.69 298 GLU A CA 1
ATOM 2227 C C . GLU A 1 298 ? 16.170 14.881 -26.082 1.00 97.69 298 GLU A C 1
ATOM 2229 O O . GLU A 1 298 ? 16.472 15.975 -26.563 1.00 97.69 298 GLU A O 1
ATOM 2234 N N . GLN A 1 299 ? 14.921 14.421 -26.064 1.00 96.88 299 GLN A N 1
ATOM 2235 C CA . GLN A 1 299 ? 13.765 15.217 -26.458 1.00 96.88 299 GLN A CA 1
ATOM 2236 C C . GLN A 1 299 ? 12.620 14.987 -25.474 1.00 96.88 299 GLN A C 1
ATOM 2238 O O . GLN A 1 299 ? 12.303 13.850 -25.131 1.00 96.88 299 GLN A O 1
ATOM 2243 N N . VAL A 1 300 ? 11.964 16.077 -25.074 1.00 97.81 300 VAL A N 1
ATOM 2244 C CA . VAL A 1 300 ? 10.697 16.029 -24.338 1.00 97.81 300 VAL A CA 1
ATOM 2245 C C . VAL A 1 300 ? 9.547 15.952 -25.338 1.00 97.81 300 VAL A C 1
ATOM 2247 O O . VAL A 1 300 ? 9.486 16.747 -26.279 1.00 97.81 300 VAL A O 1
ATOM 2250 N N . VAL A 1 301 ? 8.636 15.005 -25.135 1.00 97.81 301 VAL A N 1
ATOM 2251 C CA . VAL A 1 301 ? 7.459 14.807 -25.983 1.00 97.81 301 VAL A CA 1
ATOM 2252 C C . VAL A 1 301 ? 6.536 16.021 -25.910 1.00 97.81 301 VAL A C 1
ATOM 2254 O O . VAL A 1 301 ? 6.127 16.447 -24.827 1.00 97.81 301 VAL A O 1
ATOM 2257 N N . SER A 1 302 ? 6.186 16.554 -27.080 1.00 96.56 302 SER A N 1
ATOM 2258 C CA . SER A 1 302 ? 5.229 17.647 -27.270 1.00 96.56 302 SER A CA 1
ATOM 2259 C C . SER A 1 302 ? 3.893 17.152 -27.840 1.00 96.56 302 SER A C 1
ATOM 2261 O O . SER A 1 302 ? 3.781 16.019 -28.307 1.00 96.56 302 SER A O 1
ATOM 2263 N N . ASP A 1 303 ? 2.879 18.021 -27.881 1.00 95.62 303 ASP A N 1
ATOM 2264 C CA . ASP A 1 303 ? 1.563 17.696 -28.459 1.00 95.62 303 ASP A CA 1
ATOM 2265 C C . ASP A 1 303 ? 1.642 17.217 -29.919 1.00 95.62 303 ASP A C 1
ATOM 2267 O O . ASP A 1 303 ? 0.906 16.322 -30.336 1.00 95.62 303 ASP A O 1
ATOM 2271 N N . ASN A 1 304 ? 2.548 17.793 -30.716 1.00 93.31 304 ASN A N 1
ATOM 2272 C CA . ASN A 1 304 ? 2.711 17.414 -32.121 1.00 93.31 304 ASN A CA 1
ATOM 2273 C C . ASN A 1 304 ? 3.303 16.001 -32.275 1.00 93.31 304 ASN A C 1
ATOM 2275 O O . ASN A 1 304 ? 3.017 15.316 -33.262 1.00 93.31 304 ASN A O 1
ATOM 2279 N N . ASP A 1 305 ? 4.098 15.561 -31.301 1.00 94.81 305 ASP A N 1
ATOM 2280 C CA . ASP A 1 305 ? 4.770 14.264 -31.331 1.00 94.81 305 ASP A CA 1
ATOM 2281 C C . ASP A 1 305 ? 3.804 13.111 -31.024 1.00 94.81 305 ASP A C 1
ATOM 2283 O O . ASP A 1 305 ? 4.011 12.004 -31.514 1.00 94.81 305 ASP A O 1
ATOM 2287 N N . LEU A 1 306 ? 2.700 13.363 -30.309 1.00 94.50 306 LEU A N 1
ATOM 2288 C CA . LEU A 1 306 ? 1.706 12.331 -29.974 1.00 94.50 306 LEU A CA 1
ATOM 2289 C C . LEU A 1 306 ? 1.104 11.644 -31.209 1.00 94.50 306 LEU A C 1
ATOM 2291 O O . LEU A 1 306 ? 0.750 10.468 -31.164 1.00 94.50 306 LEU A O 1
ATOM 2295 N N . LEU A 1 307 ? 0.971 12.380 -32.316 1.00 91.94 307 LEU A N 1
ATOM 2296 C CA . LEU A 1 307 ? 0.412 11.861 -33.568 1.00 91.94 307 LEU A CA 1
ATOM 2297 C C . LEU A 1 307 ? 1.487 11.401 -34.549 1.00 91.94 307 LEU A C 1
ATOM 2299 O O . LEU A 1 307 ? 1.257 10.474 -35.323 1.00 91.94 307 LEU A O 1
ATOM 2303 N N . LYS A 1 308 ? 2.632 12.088 -34.567 1.00 92.19 308 LYS A N 1
ATOM 2304 C CA . LYS A 1 308 ? 3.649 11.919 -35.611 1.00 92.19 308 LYS A CA 1
ATOM 2305 C C . LYS A 1 308 ? 4.838 11.088 -35.168 1.00 92.19 308 LYS A C 1
ATOM 2307 O O . LYS A 1 308 ? 5.547 10.609 -36.039 1.00 92.19 308 LYS A O 1
ATOM 2312 N N . GLY A 1 309 ? 5.054 10.926 -33.867 1.00 93.94 309 GLY A N 1
ATOM 2313 C CA . GLY A 1 309 ? 6.281 10.389 -33.299 1.00 93.94 309 GLY A CA 1
ATOM 2314 C C . GLY A 1 309 ? 7.392 11.438 -33.241 1.00 93.94 309 GLY A C 1
ATOM 2315 O O . GLY A 1 309 ? 7.226 12.571 -33.695 1.00 93.94 309 GLY A O 1
ATOM 2316 N N . CYS A 1 310 ? 8.546 11.046 -32.711 1.00 95.25 310 CYS A N 1
ATOM 2317 C CA . CYS A 1 310 ? 9.702 11.929 -32.546 1.00 95.25 310 CYS A CA 1
ATOM 2318 C C . CYS A 1 310 ? 10.746 11.679 -33.638 1.00 95.25 310 CYS A C 1
ATOM 2320 O O . CYS A 1 310 ? 10.893 10.564 -34.150 1.00 95.25 310 CYS A O 1
ATOM 2322 N N . ARG A 1 311 ? 11.492 12.720 -34.012 1.00 93.88 311 ARG A N 1
ATOM 2323 C CA . ARG A 1 311 ? 12.549 12.635 -35.024 1.00 93.88 311 ARG A CA 1
ATOM 2324 C C . ARG A 1 311 ? 13.829 13.241 -34.476 1.00 93.88 311 ARG A C 1
ATOM 2326 O O . ARG A 1 311 ? 13.882 14.431 -34.197 1.00 93.88 311 ARG A O 1
ATOM 2333 N N . PHE A 1 312 ? 14.866 12.421 -34.426 1.00 93.56 312 PHE A N 1
ATOM 2334 C CA . PHE A 1 312 ? 16.206 12.812 -34.019 1.00 93.56 312 PHE A CA 1
ATOM 2335 C C . PHE A 1 312 ? 17.106 12.876 -35.246 1.00 93.56 312 PHE A C 1
ATOM 2337 O O . PHE A 1 312 ? 17.064 11.986 -36.099 1.00 93.56 312 PHE A O 1
ATOM 2344 N N . MET A 1 313 ? 17.910 13.930 -35.351 1.00 91.25 313 MET A N 1
ATOM 2345 C CA . MET A 1 313 ? 18.817 14.126 -36.479 1.00 91.25 313 MET A CA 1
ATOM 2346 C C . MET A 1 313 ? 20.233 13.757 -36.064 1.00 91.25 313 MET A C 1
ATOM 2348 O O . MET A 1 313 ? 20.856 14.473 -35.287 1.00 91.25 313 MET A O 1
ATOM 2352 N N . ILE A 1 314 ? 20.752 12.662 -36.611 1.00 90.62 314 ILE A N 1
ATOM 2353 C CA . ILE A 1 314 ? 22.146 12.261 -36.442 1.00 90.62 314 ILE A CA 1
ATOM 2354 C C . ILE A 1 314 ? 22.984 13.002 -37.474 1.00 90.62 314 ILE A C 1
ATOM 2356 O O . ILE A 1 314 ? 22.738 12.910 -38.682 1.00 90.62 314 ILE A O 1
ATOM 2360 N N . ALA A 1 315 ? 23.981 13.738 -36.988 1.00 88.06 315 ALA A N 1
ATOM 2361 C CA . ALA A 1 315 ? 24.808 14.595 -37.821 1.00 88.06 315 ALA A CA 1
ATOM 2362 C C . ALA A 1 315 ? 25.532 13.805 -38.920 1.00 88.06 315 ALA A C 1
ATOM 2364 O O . ALA A 1 315 ? 26.066 12.716 -38.700 1.00 88.06 315 ALA A O 1
ATOM 2365 N N . HIS A 1 316 ? 25.631 14.404 -40.107 1.00 84.56 316 HIS A N 1
ATOM 2366 C CA . HIS A 1 316 ? 26.359 13.830 -41.239 1.00 84.56 316 HIS A CA 1
ATOM 2367 C C . HIS A 1 316 ? 27.823 13.490 -40.905 1.00 84.56 316 HIS A C 1
ATOM 2369 O O . HIS A 1 316 ? 28.363 12.495 -41.383 1.00 84.56 316 HIS A O 1
ATOM 2375 N N . THR A 1 317 ? 28.462 14.280 -40.039 1.00 86.56 317 THR A N 1
ATOM 2376 C CA . THR A 1 317 ? 29.832 14.042 -39.561 1.00 86.56 317 THR A CA 1
ATOM 2377 C C . THR A 1 317 ? 29.974 12.720 -38.807 1.00 86.56 317 THR A C 1
ATOM 2379 O O . THR A 1 317 ? 30.980 12.037 -38.990 1.00 86.56 317 THR A O 1
ATOM 2382 N N . CYS A 1 318 ? 28.959 12.312 -38.036 1.00 86.88 318 CYS A N 1
ATOM 2383 C CA . CYS A 1 318 ? 28.943 11.013 -37.359 1.00 86.88 318 CYS A CA 1
ATOM 2384 C C . CYS A 1 318 ? 28.916 9.864 -38.375 1.00 86.88 318 CYS A C 1
ATOM 2386 O O . CYS A 1 318 ? 29.630 8.881 -38.212 1.00 86.88 318 CYS A O 1
ATOM 2388 N N . LEU A 1 319 ? 28.143 10.003 -39.458 1.00 87.38 319 LEU A N 1
ATOM 2389 C CA . LEU A 1 319 ? 28.081 8.994 -40.522 1.00 87.38 319 LEU A CA 1
ATOM 2390 C C . LEU A 1 319 ? 29.402 8.904 -41.297 1.00 87.38 319 LEU A C 1
ATOM 2392 O O . LEU A 1 319 ? 29.894 7.808 -41.557 1.00 87.38 319 LEU A O 1
ATOM 2396 N N . MET A 1 320 ? 30.009 10.048 -41.624 1.00 86.31 320 MET A N 1
ATOM 2397 C CA . MET A 1 320 ? 31.312 10.112 -42.300 1.00 86.31 320 MET A CA 1
ATOM 2398 C C . ME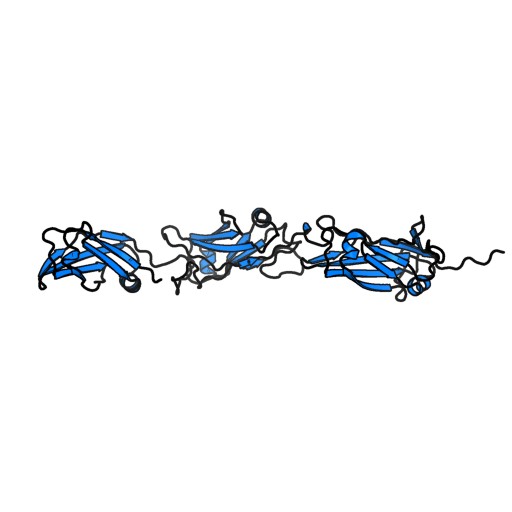T A 1 320 ? 32.428 9.443 -41.491 1.00 86.31 320 MET A C 1
ATOM 2400 O O . MET A 1 320 ? 33.307 8.816 -42.077 1.00 86.31 320 MET A O 1
ATOM 2404 N N . ALA A 1 321 ? 32.387 9.545 -40.159 1.00 88.19 321 ALA A N 1
ATOM 2405 C CA . ALA A 1 321 ? 33.374 8.918 -39.284 1.00 88.19 321 ALA A CA 1
ATOM 2406 C C . ALA A 1 321 ? 33.354 7.380 -39.357 1.00 88.19 321 ALA A C 1
ATOM 2408 O O . ALA A 1 321 ? 34.385 6.755 -39.130 1.00 88.19 321 ALA A O 1
ATOM 2409 N N . ILE A 1 322 ? 32.214 6.775 -39.713 1.00 88.75 322 ILE A N 1
ATOM 2410 C CA . ILE A 1 322 ? 32.085 5.319 -39.888 1.00 88.75 322 ILE A CA 1
ATOM 2411 C C . ILE A 1 322 ? 32.760 4.862 -41.188 1.00 88.75 322 ILE A C 1
ATOM 2413 O O . ILE A 1 322 ? 33.330 3.777 -41.228 1.00 88.75 322 ILE A O 1
ATOM 2417 N N . GLN A 1 323 ? 32.714 5.689 -42.242 1.00 85.38 323 GLN A N 1
ATOM 2418 C CA . GLN A 1 323 ? 33.126 5.395 -43.625 1.00 85.38 323 GLN A CA 1
ATOM 2419 C C . GLN A 1 323 ? 32.426 4.184 -44.253 1.00 85.38 323 GLN A C 1
ATOM 2421 O O . GLN A 1 323 ? 31.686 4.342 -45.218 1.00 85.38 323 GLN A O 1
ATOM 2426 N N . ARG A 1 324 ? 32.659 2.981 -43.730 1.00 89.69 324 ARG A N 1
ATOM 2427 C CA . ARG A 1 324 ? 32.013 1.738 -44.139 1.00 89.69 324 ARG A CA 1
ATOM 2428 C C . ARG A 1 324 ? 31.877 0.821 -42.929 1.00 89.69 324 ARG A C 1
ATOM 2430 O O . ARG A 1 324 ? 32.871 0.299 -42.440 1.00 89.69 324 ARG A O 1
ATOM 2437 N N . GLY A 1 325 ? 30.650 0.571 -42.499 1.00 92.25 325 GLY A N 1
ATOM 2438 C CA . GLY A 1 325 ? 30.382 -0.250 -41.328 1.00 92.25 325 GLY A CA 1
ATOM 2439 C C . GLY A 1 325 ? 28.895 -0.352 -41.030 1.00 92.25 325 GLY A C 1
ATOM 2440 O O . GLY A 1 325 ? 28.060 -0.428 -41.935 1.00 92.25 325 GLY A O 1
ATOM 2441 N N . ARG A 1 326 ? 28.548 -0.354 -39.747 1.00 93.62 326 ARG A N 1
ATOM 2442 C CA . ARG A 1 326 ? 27.156 -0.419 -39.288 1.00 93.62 326 ARG A CA 1
ATOM 2443 C C . ARG A 1 326 ? 26.900 0.604 -38.197 1.00 93.62 326 ARG A C 1
ATOM 2445 O O . ARG A 1 326 ? 27.823 1.052 -37.525 1.00 93.62 326 ARG A O 1
ATOM 2452 N N . ALA A 1 327 ? 25.639 0.932 -37.994 1.00 93.31 327 ALA A N 1
ATOM 2453 C CA . ALA A 1 327 ? 25.192 1.753 -36.891 1.00 93.31 327 ALA A CA 1
ATOM 2454 C C . ALA A 1 327 ? 24.040 1.078 -36.150 1.00 93.31 327 ALA A C 1
ATOM 2456 O O . ALA A 1 327 ? 23.208 0.397 -36.751 1.00 93.31 327 ALA A O 1
ATOM 2457 N N . GLU A 1 328 ? 23.999 1.287 -34.841 1.00 95.38 328 GLU A N 1
ATOM 2458 C CA . GLU A 1 328 ? 22.896 0.896 -33.976 1.00 95.38 328 GLU A CA 1
ATOM 2459 C C . GLU A 1 328 ? 22.245 2.137 -33.367 1.00 95.38 328 GLU A C 1
ATOM 2461 O O . GLU A 1 328 ? 22.929 3.073 -32.953 1.00 95.38 328 GLU A O 1
ATOM 2466 N N . ALA A 1 329 ? 20.919 2.114 -33.271 1.00 96.25 329 ALA A N 1
ATOM 2467 C CA . ALA A 1 329 ? 20.146 3.074 -32.502 1.00 96.25 329 ALA A CA 1
ATOM 2468 C C . ALA A 1 329 ? 19.229 2.343 -31.520 1.00 96.25 329 ALA A C 1
ATOM 2470 O O . ALA A 1 329 ? 18.611 1.327 -31.847 1.00 96.25 329 ALA A O 1
ATOM 2471 N N . ARG A 1 330 ? 19.118 2.881 -30.311 1.00 97.50 330 ARG A N 1
ATOM 2472 C CA . ARG A 1 330 ? 18.122 2.486 -29.310 1.00 97.50 330 ARG A CA 1
ATOM 2473 C C . ARG A 1 330 ? 17.715 3.714 -28.518 1.00 97.50 330 ARG A C 1
ATOM 2475 O O . ARG A 1 330 ? 18.511 4.643 -28.401 1.00 97.50 330 ARG A O 1
ATOM 2482 N N . TYR A 1 331 ? 16.528 3.703 -27.943 1.00 98.06 331 TYR A N 1
ATOM 2483 C CA . TYR A 1 331 ? 16.069 4.787 -27.092 1.00 98.06 331 TYR A CA 1
ATOM 2484 C C . TYR A 1 331 ? 15.497 4.260 -25.782 1.00 98.06 331 TYR A C 1
ATOM 2486 O O . TYR A 1 331 ? 15.064 3.112 -25.683 1.00 98.06 331 TYR A O 1
ATOM 2494 N N . GLU A 1 332 ? 15.516 5.116 -24.776 1.00 98.00 332 GLU A N 1
ATOM 2495 C CA . GLU A 1 332 ? 14.836 4.920 -23.505 1.00 98.00 332 GLU A CA 1
ATOM 2496 C C . GLU A 1 332 ? 13.805 6.029 -23.336 1.00 98.00 332 GLU A C 1
ATOM 2498 O O . GLU A 1 332 ? 14.028 7.158 -23.775 1.00 98.00 332 GLU A O 1
ATOM 2503 N N . VAL A 1 333 ? 12.660 5.696 -22.754 1.00 98.00 333 VAL A N 1
ATOM 2504 C CA . VAL A 1 333 ? 11.613 6.667 -22.444 1.00 98.00 333 VAL A CA 1
ATOM 2505 C C . VAL A 1 333 ? 11.368 6.658 -20.950 1.00 98.00 333 VAL A C 1
ATOM 2507 O O . VAL A 1 333 ? 11.174 5.590 -20.371 1.00 98.00 333 VAL A O 1
ATOM 2510 N N . ILE A 1 334 ? 11.334 7.846 -20.357 1.00 97.12 334 ILE A N 1
ATOM 2511 C CA . ILE A 1 334 ? 11.063 8.077 -18.940 1.00 97.12 334 ILE A CA 1
ATOM 2512 C C . ILE A 1 334 ? 9.744 8.846 -18.832 1.00 97.12 334 ILE A C 1
ATOM 2514 O O . ILE A 1 334 ? 9.592 9.902 -19.448 1.00 97.12 334 ILE A O 1
ATOM 2518 N N . ASN A 1 335 ? 8.798 8.327 -18.049 1.00 94.31 335 ASN A N 1
ATOM 2519 C CA . ASN A 1 335 ? 7.532 8.989 -17.734 1.00 94.31 335 ASN A CA 1
ATOM 2520 C C . ASN A 1 335 ? 7.302 9.063 -16.211 1.00 94.31 335 ASN A C 1
ATOM 2522 O O . ASN A 1 335 ? 8.171 8.743 -15.402 1.00 94.31 335 ASN A O 1
ATOM 2526 N N . THR A 1 336 ? 6.111 9.493 -15.795 1.00 91.75 336 THR A N 1
ATOM 2527 C CA . THR A 1 336 ? 5.734 9.626 -14.373 1.00 91.75 336 THR A CA 1
ATOM 2528 C C . THR A 1 336 ? 5.586 8.287 -13.630 1.00 91.75 336 THR A C 1
ATOM 2530 O O . THR A 1 336 ? 5.563 8.255 -12.391 1.00 91.75 336 THR A O 1
ATOM 2533 N N . HIS A 1 337 ? 5.471 7.181 -14.366 1.00 90.69 337 HIS A N 1
ATOM 2534 C CA . HIS A 1 337 ? 5.310 5.831 -13.833 1.00 90.69 337 HIS A CA 1
ATOM 2535 C C . HIS A 1 337 ? 6.635 5.072 -13.734 1.00 90.69 337 HIS A C 1
ATOM 2537 O O . HIS A 1 337 ? 6.800 4.330 -12.772 1.00 90.69 337 HIS A O 1
ATOM 2543 N N . GLY A 1 338 ? 7.569 5.293 -14.658 1.00 90.94 338 GLY A N 1
ATOM 2544 C CA . GLY A 1 338 ? 8.871 4.633 -14.680 1.00 90.94 338 GLY A CA 1
ATOM 2545 C C . GLY A 1 338 ? 9.593 4.848 -16.007 1.00 90.94 338 GLY A C 1
ATOM 2546 O O . GLY A 1 338 ? 9.365 5.843 -16.697 1.00 90.94 338 GLY A O 1
ATOM 2547 N N . GLN A 1 339 ? 10.454 3.902 -16.375 1.00 94.00 339 GLN A N 1
ATOM 2548 C CA . GLN A 1 339 ? 11.214 3.950 -17.623 1.00 94.00 339 GLN A CA 1
ATOM 2549 C C . GLN A 1 339 ? 11.085 2.651 -18.416 1.00 94.00 339 GLN A C 1
ATOM 2551 O O . GLN A 1 339 ? 10.881 1.580 -17.853 1.00 94.00 339 GLN A O 1
ATOM 2556 N N . ALA A 1 340 ? 11.211 2.739 -19.737 1.00 95.69 340 ALA A N 1
ATOM 2557 C CA . ALA A 1 340 ? 11.255 1.575 -20.610 1.00 95.69 340 ALA A CA 1
ATOM 2558 C C . ALA A 1 340 ? 12.307 1.754 -21.705 1.00 95.69 340 ALA A C 1
ATOM 2560 O O . ALA A 1 340 ? 12.474 2.839 -22.262 1.00 95.69 340 ALA A O 1
ATOM 2561 N N . SER A 1 341 ? 12.985 0.660 -22.050 1.00 96.25 341 SER A N 1
ATOM 2562 C CA . SER A 1 341 ? 13.977 0.612 -23.127 1.00 96.25 341 SER A CA 1
ATOM 2563 C C . SER A 1 341 ? 13.392 0.029 -24.413 1.00 96.25 341 SER A C 1
ATOM 2565 O O . SER A 1 341 ? 12.616 -0.928 -24.386 1.00 96.25 341 SER A O 1
ATOM 2567 N N . SER A 1 342 ? 13.797 0.585 -25.553 1.00 97.88 342 SER A N 1
ATOM 2568 C CA . SER A 1 342 ? 13.419 0.108 -26.880 1.00 97.88 342 SER A CA 1
ATOM 2569 C C . SER A 1 342 ? 14.171 -1.152 -27.297 1.00 97.88 342 SER A C 1
ATOM 2571 O O . SER A 1 342 ? 15.294 -1.422 -26.860 1.00 97.88 342 SER A O 1
ATOM 2573 N N . LEU A 1 343 ? 13.602 -1.875 -28.264 1.00 96.94 343 LEU A N 1
ATOM 2574 C CA . LEU A 1 343 ? 14.395 -2.767 -29.107 1.00 96.94 343 LEU A CA 1
ATOM 2575 C C . LEU A 1 343 ? 15.483 -1.971 -29.850 1.00 96.94 343 LEU A C 1
ATOM 2577 O O . LEU A 1 343 ? 15.337 -0.775 -30.118 1.00 96.94 343 LEU A O 1
ATOM 2581 N N . LYS A 1 344 ? 16.584 -2.639 -30.200 1.00 95.56 344 LYS A N 1
ATOM 2582 C CA . LYS A 1 344 ? 17.651 -2.032 -31.004 1.00 95.56 344 LYS A CA 1
ATOM 2583 C C . LYS A 1 344 ? 17.284 -2.051 -32.486 1.00 95.56 344 LYS A C 1
ATOM 2585 O O . LYS A 1 344 ? 16.800 -3.065 -32.984 1.00 95.56 344 LYS A O 1
ATOM 2590 N N . ALA A 1 345 ? 17.598 -0.973 -33.190 1.00 94.81 345 ALA A N 1
ATOM 2591 C CA . ALA A 1 345 ? 17.604 -0.924 -34.646 1.00 94.81 345 ALA A CA 1
ATOM 2592 C C . ALA A 1 345 ? 19.041 -0.922 -35.160 1.00 94.81 345 ALA A C 1
ATOM 2594 O O . ALA A 1 345 ? 19.889 -0.221 -34.610 1.00 94.81 345 ALA A O 1
ATOM 2595 N N . GLY A 1 346 ? 19.300 -1.674 -36.226 1.00 92.69 346 GLY A N 1
ATOM 2596 C CA . GLY A 1 346 ? 20.579 -1.680 -36.927 1.00 92.69 346 GLY A CA 1
ATOM 2597 C C . GLY A 1 346 ? 20.418 -1.200 -38.364 1.00 92.69 346 GLY A C 1
ATOM 2598 O O . GLY A 1 346 ? 19.390 -1.446 -38.990 1.00 92.69 346 GLY A O 1
ATOM 2599 N N . THR A 1 347 ? 21.443 -0.539 -38.885 1.00 92.12 347 THR A N 1
ATOM 2600 C CA . THR A 1 347 ? 21.557 -0.179 -40.302 1.00 92.12 347 THR A CA 1
ATOM 2601 C C . THR A 1 347 ? 23.009 -0.311 -40.736 1.00 92.12 347 THR A C 1
ATOM 2603 O O . THR A 1 347 ? 23.928 -0.153 -39.930 1.00 92.12 347 THR A O 1
ATOM 2606 N N . TYR A 1 348 ? 23.238 -0.582 -42.011 1.00 92.19 348 TYR A N 1
ATOM 2607 C CA . TYR A 1 348 ? 24.552 -0.444 -42.618 1.00 92.19 348 TYR A CA 1
ATOM 2608 C C . TYR A 1 348 ? 24.821 1.011 -42.978 1.00 92.19 348 TYR A C 1
ATOM 2610 O O . TYR A 1 348 ? 23.893 1.797 -43.174 1.00 92.19 348 TYR A O 1
ATOM 2618 N N . VAL A 1 349 ? 26.098 1.368 -43.047 1.00 88.75 349 VAL A N 1
ATOM 2619 C CA . VAL A 1 349 ? 26.568 2.700 -43.418 1.00 88.75 349 VAL A CA 1
ATOM 2620 C C . VAL A 1 349 ? 27.687 2.526 -44.435 1.00 88.75 349 VAL A C 1
ATOM 2622 O O . VAL A 1 349 ? 28.705 1.913 -44.120 1.00 88.75 349 VAL A O 1
ATOM 2625 N N . ASP A 1 350 ? 27.515 3.055 -45.644 1.00 88.25 350 ASP A N 1
ATOM 2626 C CA . ASP A 1 350 ? 28.578 3.137 -46.650 1.00 88.25 350 ASP A CA 1
ATOM 2627 C C . ASP A 1 350 ? 28.628 4.559 -47.198 1.00 88.25 350 ASP A C 1
ATOM 2629 O O . ASP A 1 350 ? 27.862 4.937 -48.074 1.00 88.25 350 ASP A O 1
ATOM 2633 N N . MET A 1 351 ? 29.531 5.354 -46.635 1.00 82.81 351 MET A N 1
ATOM 2634 C CA . MET A 1 351 ? 29.711 6.772 -46.926 1.00 82.81 351 MET A CA 1
ATOM 2635 C C . MET A 1 351 ? 30.803 7.044 -47.965 1.00 82.81 351 MET A C 1
ATOM 2637 O O . MET A 1 351 ? 31.171 8.200 -48.193 1.00 82.81 351 MET A O 1
ATOM 2641 N N . ARG A 1 352 ? 31.355 6.002 -48.595 1.00 80.06 352 ARG A N 1
ATOM 2642 C CA . ARG A 1 352 ? 32.376 6.170 -49.632 1.00 80.06 352 ARG A CA 1
ATOM 2643 C C . ARG A 1 352 ? 31.749 6.855 -50.846 1.00 80.06 352 ARG A C 1
ATOM 2645 O O . ARG A 1 352 ? 30.690 6.452 -51.320 1.00 80.06 352 ARG A O 1
ATOM 2652 N N . THR A 1 353 ? 32.400 7.889 -51.371 1.00 62.25 353 THR A N 1
ATOM 2653 C CA . THR A 1 353 ? 31.977 8.502 -52.632 1.00 62.25 353 THR A CA 1
ATOM 2654 C C . THR A 1 353 ? 32.146 7.496 -53.774 1.00 62.25 353 THR A C 1
ATOM 2656 O O . THR A 1 353 ? 33.174 6.811 -53.829 1.00 62.25 353 THR A O 1
ATOM 2659 N N . PRO A 1 354 ? 31.175 7.376 -54.701 1.00 53.00 354 PRO A N 1
ATOM 2660 C CA . PRO A 1 354 ? 31.384 6.585 -55.902 1.00 53.00 354 PRO A CA 1
ATOM 2661 C C . PRO A 1 354 ? 32.599 7.151 -56.641 1.00 53.00 354 PRO A C 1
ATOM 2663 O O . PRO A 1 354 ? 32.695 8.361 -56.857 1.00 53.00 354 PRO A O 1
ATOM 2666 N N . ALA A 1 355 ? 33.551 6.282 -56.986 1.00 42.38 355 ALA A N 1
ATOM 2667 C CA . ALA A 1 355 ? 34.673 6.675 -57.824 1.00 42.38 355 ALA A CA 1
ATOM 2668 C C . ALA A 1 355 ? 34.110 7.278 -59.125 1.00 42.38 355 ALA A C 1
ATOM 2670 O O . ALA A 1 355 ? 33.190 6.680 -59.695 1.00 42.38 355 ALA A O 1
ATOM 2671 N N . PRO A 1 356 ? 34.600 8.442 -59.597 1.00 42.94 356 PRO A N 1
ATOM 2672 C CA . PRO A 1 356 ? 34.215 8.934 -60.911 1.00 42.94 356 PRO A CA 1
ATOM 2673 C C . PRO A 1 356 ? 34.546 7.838 -61.927 1.00 42.94 356 PRO A C 1
ATOM 2675 O O . PRO A 1 356 ? 35.678 7.357 -61.973 1.00 42.94 356 PRO A O 1
ATOM 2678 N N . GLY A 1 357 ? 33.513 7.380 -62.638 1.00 45.19 357 GLY A N 1
ATOM 2679 C CA . GLY A 1 357 ? 33.601 6.256 -63.562 1.00 45.19 357 GLY A CA 1
ATOM 2680 C C . GLY A 1 357 ? 34.734 6.444 -64.567 1.00 45.19 357 GLY A C 1
ATOM 2681 O O . GLY A 1 357 ? 34.949 7.554 -65.056 1.00 45.19 357 GLY A O 1
ATOM 2682 N N . CYS A 1 358 ? 35.465 5.356 -64.813 1.00 34.88 358 CYS A N 1
ATOM 2683 C CA . CYS A 1 358 ? 36.435 5.255 -65.898 1.00 34.88 358 CYS A CA 1
ATOM 2684 C C . CYS A 1 358 ? 35.787 5.449 -67.268 1.00 34.88 358 CYS A C 1
ATOM 2686 O O . CYS A 1 358 ? 34.632 4.990 -67.442 1.00 34.88 358 CYS A O 1
#